Protein AF-A0A8B7QMP5-F1 (afdb_monomer_lite)

InterPro domains:
  IPR004865 HSR domain [PF03172] (26-121)
  IPR004865 HSR domain [PS51414] (8-125)
  IPR043563 Nuclear body protein Sp110/Sp140/Sp140L-like [PTHR46386] (16-196)

Foldseek 3Di:
DDDDDPPPPPPPDPVPVVVVQVVLQVLLLVLLVVCLLVLLVLCQDCPPVLVLCVVVVVDDPVLSVVLVVCVVVVVDHSSVSSSVSSVSCSVVPDLVVVCSCPPPVNCVNRVSCVVSLVVSCVSPVPCVSRPDDPPPDPPPDPPPDPPPDDDDDDDDDDDDDDDDDDDDDDDDDDDDDDDDDDDDDDDDDDDDDDDDDDDDDDDD

pLDDT: mean 74.55, std 21.93, range [34.88, 98.12]

Sequence (204 aa):
MACGSNHLSTRMSSGDQNRDHKQICEVARKHFRKCKVEISDAIQHTFPFLELLRDHEFITNETYEESQASISRKRFSVQEVVYNVLSKLEATFHLSILEVLFCKVMMKNYPNLKCIYKSFRYVIPDKKIFPEIAGEEREERPAIQPNFEQGTTPPESEHSEHLSETEQINTRRKDTTSDNNEALESQQASEQCAQEPEPAGKPE

Radius of gyration: 34.27 Å; chains: 1; bounding box: 86×74×114 Å

Organism: Hipposideros armiger (NCBI:txid186990)

Secondary structure (DSSP, 8-state):
-------------HHHHHHHHHHHHHHHHHHHHHHHHHHHHH--SSTTHHHHHHHTTSS-HHHHHHHHHHHHTTSS-HHHHHHHHHHHHHHT--HHHHHHHTSHHHHHH-TTHHHHHHHHHHH---TTTSPPPTT---------------------------------------------------------------------

Structure (mmCIF, N/CA/C/O backbone):
data_AF-A0A8B7QMP5-F1
#
_entry.id   AF-A0A8B7QMP5-F1
#
loop_
_atom_site.group_PDB
_atom_site.id
_atom_site.type_symbol
_atom_site.label_atom_id
_atom_site.label_alt_id
_atom_site.label_comp_id
_atom_site.label_asym_id
_atom_site.label_entity_id
_atom_site.label_seq_id
_atom_site.pdbx_PDB_ins_code
_atom_site.Cartn_x
_atom_site.Cartn_y
_atom_site.Cartn_z
_atom_site.occupancy
_atom_site.B_iso_or_equiv
_atom_site.auth_seq_id
_atom_site.auth_comp_id
_atom_site.auth_asym_id
_atom_site.auth_atom_id
_atom_site.pdbx_PDB_model_num
ATOM 1 N N . MET A 1 1 ? 32.927 -46.932 -33.373 1.00 49.59 1 MET A N 1
ATOM 2 C CA . MET A 1 1 ? 32.415 -46.434 -32.081 1.00 49.59 1 MET A CA 1
ATOM 3 C C . MET A 1 1 ? 33.211 -45.204 -31.686 1.00 49.59 1 MET A C 1
ATOM 5 O O . MET A 1 1 ? 34.425 -45.313 -31.641 1.00 49.59 1 MET A O 1
ATOM 9 N N . ALA A 1 2 ? 32.540 -44.077 -31.452 1.00 42.00 2 ALA A N 1
ATOM 10 C CA . ALA A 1 2 ? 32.809 -43.094 -30.395 1.00 42.00 2 ALA A CA 1
ATOM 11 C C . ALA A 1 2 ? 31.913 -41.877 -30.666 1.00 42.00 2 ALA A C 1
ATOM 13 O O . ALA A 1 2 ? 32.070 -41.169 -31.655 1.00 42.00 2 ALA A O 1
ATOM 14 N N . CYS A 1 3 ? 30.916 -41.727 -29.801 1.00 53.38 3 CYS A N 1
ATOM 15 C CA . CYS A 1 3 ? 29.996 -40.605 -29.712 1.00 53.38 3 CYS A CA 1
ATOM 16 C C . CYS A 1 3 ? 30.746 -39.378 -29.169 1.00 53.38 3 CYS A C 1
ATOM 18 O O . CYS A 1 3 ? 31.435 -39.491 -28.158 1.00 53.38 3 CYS A O 1
ATOM 20 N N . GLY A 1 4 ? 30.601 -38.220 -29.814 1.00 50.00 4 GLY A N 1
ATOM 21 C CA . GLY A 1 4 ? 31.065 -36.932 -29.299 1.00 50.00 4 GLY A CA 1
ATOM 22 C C . GLY A 1 4 ? 29.868 -36.014 -29.103 1.00 50.00 4 GLY A C 1
ATOM 23 O O . GLY A 1 4 ? 29.483 -35.307 -30.023 1.00 50.00 4 GLY A O 1
ATOM 24 N N . SER A 1 5 ? 29.243 -36.094 -27.931 1.00 55.62 5 SER A N 1
ATOM 25 C CA . SER A 1 5 ? 28.079 -35.294 -27.550 1.00 55.62 5 SER A CA 1
ATOM 26 C C . SER A 1 5 ? 28.516 -33.878 -27.163 1.00 55.62 5 SER A C 1
ATOM 28 O O . SER A 1 5 ? 29.175 -33.679 -26.142 1.00 55.62 5 SER A O 1
ATOM 30 N N . ASN A 1 6 ? 28.168 -32.881 -27.972 1.00 49.62 6 ASN A N 1
ATOM 31 C CA . ASN A 1 6 ? 28.360 -31.468 -27.647 1.00 49.62 6 ASN A CA 1
ATOM 32 C C . ASN A 1 6 ? 27.222 -30.999 -26.731 1.00 49.62 6 ASN A C 1
ATOM 34 O O . ASN A 1 6 ? 26.161 -30.566 -27.177 1.00 49.62 6 ASN A O 1
ATOM 38 N N . HIS A 1 7 ? 27.476 -31.075 -25.426 1.00 48.91 7 HIS A N 1
ATOM 39 C CA . HIS A 1 7 ? 26.643 -30.476 -24.392 1.00 48.91 7 HIS A CA 1
ATOM 40 C C . HIS A 1 7 ? 26.884 -28.957 -24.387 1.00 48.91 7 HIS A C 1
ATOM 42 O O . HIS A 1 7 ? 27.767 -28.450 -23.695 1.00 48.91 7 HIS A O 1
ATOM 48 N N . LEU A 1 8 ? 26.106 -28.210 -25.174 1.00 53.78 8 LEU A N 1
ATOM 49 C CA . LEU A 1 8 ? 26.015 -26.754 -25.044 1.00 53.78 8 LEU A CA 1
ATOM 50 C C . LEU A 1 8 ? 25.235 -26.437 -23.764 1.00 53.78 8 LEU A C 1
ATOM 52 O O . LEU A 1 8 ? 24.040 -26.161 -23.777 1.00 53.78 8 LEU A O 1
ATOM 56 N N . SER A 1 9 ? 25.920 -26.537 -22.627 1.00 47.84 9 SER A N 1
ATOM 57 C CA . SER A 1 9 ? 25.429 -25.995 -21.368 1.00 47.84 9 SER A CA 1
ATOM 58 C C . SER A 1 9 ? 25.626 -24.483 -21.418 1.00 47.84 9 SER A C 1
ATOM 60 O O . SER A 1 9 ? 26.697 -23.967 -21.090 1.00 47.84 9 SER A O 1
ATOM 62 N N . THR A 1 10 ? 24.605 -23.772 -21.901 1.00 51.00 10 THR A N 1
ATOM 63 C CA . THR A 1 10 ? 24.500 -22.318 -21.774 1.00 51.00 10 THR A CA 1
ATOM 64 C C . THR A 1 10 ? 24.500 -21.989 -20.287 1.00 51.00 10 THR A C 1
ATOM 66 O O . THR A 1 10 ? 23.467 -22.027 -19.621 1.00 51.00 10 THR A O 1
ATOM 69 N N . ARG A 1 11 ? 25.681 -21.684 -19.743 1.00 50.00 11 ARG A N 1
ATOM 70 C CA . ARG A 1 11 ? 25.806 -20.979 -18.470 1.00 50.00 11 ARG A CA 1
ATOM 71 C C . ARG A 1 11 ? 25.091 -19.641 -18.636 1.00 50.00 11 ARG A C 1
ATOM 73 O O . ARG A 1 11 ? 25.662 -18.707 -19.192 1.00 50.00 11 ARG A O 1
ATOM 80 N N . MET A 1 12 ? 23.851 -19.544 -18.165 1.00 46.44 12 MET A N 1
ATOM 81 C CA . MET A 1 12 ? 23.256 -18.240 -17.908 1.00 46.44 12 MET A CA 1
ATOM 82 C C . MET A 1 12 ? 24.113 -17.567 -16.837 1.00 46.44 12 MET A C 1
ATOM 84 O O . MET A 1 12 ? 24.265 -18.078 -15.727 1.00 46.44 12 MET A O 1
ATOM 88 N N . SER A 1 13 ? 24.757 -16.470 -17.221 1.00 50.28 13 SER A N 1
ATOM 89 C CA . SER A 1 13 ? 25.578 -15.671 -16.324 1.00 50.28 13 SER A CA 1
ATOM 90 C C . SER A 1 13 ? 24.680 -15.049 -15.257 1.00 50.28 13 SER A C 1
ATOM 92 O O . SER A 1 13 ? 23.729 -14.334 -15.565 1.00 50.28 13 SER A O 1
ATOM 94 N N . SER A 1 14 ? 24.998 -15.297 -13.991 1.00 53.66 14 SER A N 1
ATOM 95 C CA . SER A 1 14 ? 24.322 -14.738 -12.814 1.00 53.66 14 SER A CA 1
ATOM 96 C C . SER A 1 14 ? 24.389 -13.202 -12.723 1.00 53.66 14 SER A C 1
ATOM 98 O O . SER A 1 14 ? 23.715 -12.612 -11.881 1.00 53.66 14 SER A O 1
ATOM 100 N N . GLY A 1 15 ? 25.163 -12.539 -13.590 1.00 47.72 15 GLY A N 1
ATOM 101 C CA . GLY A 1 15 ? 25.235 -11.078 -13.675 1.00 47.72 15 GLY A CA 1
ATOM 102 C C . GLY A 1 15 ? 24.041 -10.402 -14.363 1.00 47.72 15 GLY A C 1
ATOM 103 O O . GLY A 1 15 ? 23.811 -9.221 -14.114 1.00 47.72 15 GLY A O 1
ATOM 104 N N . ASP A 1 16 ? 23.281 -11.130 -15.187 1.00 51.91 16 ASP A N 1
ATOM 105 C CA . ASP A 1 16 ? 22.183 -10.571 -15.997 1.00 51.91 16 ASP A CA 1
ATOM 106 C C . ASP A 1 16 ? 20.893 -10.420 -15.165 1.00 51.91 16 ASP A C 1
ATOM 108 O O . ASP A 1 16 ? 20.357 -9.327 -15.001 1.00 51.91 16 ASP A O 1
ATOM 112 N N . GLN A 1 17 ? 20.522 -11.486 -14.446 1.00 57.88 17 GLN A N 1
ATOM 113 C CA . GLN A 1 17 ? 19.327 -11.551 -13.587 1.00 57.88 17 GLN A CA 1
ATOM 114 C C . GLN A 1 17 ? 19.303 -10.486 -12.471 1.00 57.88 17 GLN A C 1
ATOM 116 O O . GLN A 1 17 ? 18.243 -10.025 -12.050 1.00 57.88 17 GLN A O 1
ATOM 121 N N . ASN A 1 18 ? 20.477 -10.081 -11.970 1.00 58.94 18 ASN A N 1
ATOM 122 C CA . ASN A 1 18 ? 20.589 -9.085 -10.898 1.00 58.94 18 ASN A CA 1
ATOM 123 C C . ASN A 1 18 ? 20.401 -7.644 -11.414 1.00 58.94 18 ASN A C 1
ATOM 125 O O . ASN A 1 18 ? 19.831 -6.799 -10.718 1.00 58.94 18 ASN A O 1
ATOM 129 N N . ARG A 1 19 ? 20.834 -7.353 -12.652 1.00 62.41 19 ARG A N 1
ATOM 130 C CA . ARG A 1 19 ? 20.538 -6.066 -13.304 1.00 62.41 19 ARG A CA 1
ATOM 131 C C . ARG A 1 19 ? 19.044 -5.936 -13.576 1.00 62.41 19 ARG A C 1
ATOM 133 O O . ARG A 1 19 ? 18.476 -4.884 -13.283 1.00 62.41 19 ARG A O 1
ATOM 140 N N . ASP A 1 20 ? 18.424 -7.019 -14.029 1.00 78.38 20 ASP A N 1
ATOM 141 C CA . ASP A 1 20 ? 16.993 -7.069 -14.314 1.00 78.38 20 ASP A CA 1
ATOM 142 C C . ASP A 1 20 ? 16.156 -6.866 -13.045 1.00 78.38 20 ASP A C 1
ATOM 144 O O . ASP A 1 20 ? 15.272 -6.011 -13.018 1.00 78.38 20 ASP A O 1
ATOM 148 N N . HIS A 1 21 ? 16.487 -7.552 -11.945 1.00 83.00 21 HIS A N 1
ATOM 149 C CA . HIS A 1 21 ? 15.759 -7.411 -10.681 1.00 83.00 21 HIS A CA 1
ATOM 150 C C . HIS A 1 21 ? 15.836 -5.987 -10.108 1.00 83.00 21 HIS A C 1
ATOM 152 O O . HIS A 1 21 ? 14.826 -5.422 -9.684 1.00 83.00 21 HIS A O 1
ATOM 158 N N . LYS A 1 22 ? 17.022 -5.364 -10.121 1.00 87.25 22 LYS A N 1
ATOM 159 C CA . LYS A 1 22 ? 17.179 -3.975 -9.666 1.00 87.25 22 LYS A CA 1
ATOM 160 C C . LYS A 1 22 ? 16.359 -3.010 -10.526 1.00 87.25 22 LYS A C 1
ATOM 162 O O . LYS A 1 22 ? 15.689 -2.133 -9.980 1.00 87.25 22 LYS A O 1
ATOM 167 N N . GLN A 1 23 ? 16.379 -3.189 -11.846 1.00 87.88 23 GLN A N 1
ATOM 168 C CA . GLN A 1 23 ? 15.597 -2.367 -12.766 1.00 87.88 23 GLN A CA 1
ATOM 169 C C . GLN A 1 23 ? 14.092 -2.519 -12.510 1.00 87.88 23 GLN A C 1
ATOM 171 O O . GLN A 1 23 ? 13.373 -1.520 -12.475 1.00 87.88 23 GLN A O 1
ATOM 176 N N . ILE A 1 24 ? 13.621 -3.743 -12.261 1.00 90.81 24 ILE A N 1
ATOM 177 C CA . ILE A 1 24 ? 12.226 -4.019 -11.905 1.00 90.81 24 ILE A CA 1
ATOM 178 C C . ILE A 1 24 ? 11.849 -3.322 -10.595 1.00 90.81 24 ILE A C 1
ATOM 180 O O . ILE A 1 24 ? 10.833 -2.630 -10.556 1.00 90.81 24 ILE A O 1
ATOM 184 N N . CYS A 1 25 ? 12.676 -3.422 -9.548 1.00 91.62 25 CYS A N 1
ATOM 185 C CA . CYS A 1 25 ? 12.456 -2.702 -8.290 1.00 91.62 25 CYS A CA 1
ATOM 186 C C . CYS A 1 25 ? 12.351 -1.186 -8.504 1.00 91.62 25 CYS A C 1
ATOM 188 O O . CYS A 1 25 ? 11.484 -0.533 -7.923 1.00 91.62 25 CYS A O 1
ATOM 190 N N . GLU A 1 26 ? 13.212 -0.605 -9.341 1.00 94.06 26 GLU A N 1
ATOM 191 C CA . GLU A 1 26 ? 13.178 0.829 -9.634 1.00 94.06 26 GLU A CA 1
ATOM 192 C C . GLU A 1 26 ? 11.916 1.243 -10.397 1.00 94.06 26 GLU A C 1
ATOM 194 O O . GLU A 1 26 ? 11.317 2.273 -10.074 1.00 94.06 26 GLU A O 1
ATOM 199 N N . VAL A 1 27 ? 11.492 0.451 -11.386 1.00 94.69 27 VAL A N 1
ATOM 200 C CA . VAL A 1 27 ? 10.237 0.670 -12.122 1.00 94.69 27 VAL A CA 1
ATOM 201 C C . VAL A 1 27 ? 9.042 0.554 -11.174 1.00 94.69 27 VAL A C 1
ATOM 203 O O . VAL A 1 27 ? 8.203 1.456 -11.148 1.00 94.69 27 VAL A O 1
ATOM 206 N N . ALA A 1 28 ? 9.014 -0.482 -10.332 1.00 95.38 28 ALA A N 1
ATOM 207 C CA . ALA A 1 28 ? 7.983 -0.705 -9.323 1.00 95.38 28 ALA A CA 1
ATOM 208 C C . ALA A 1 28 ? 7.879 0.472 -8.354 1.00 95.38 28 ALA A C 1
ATOM 210 O O . ALA A 1 28 ? 6.792 1.006 -8.152 1.00 95.38 28 ALA A O 1
ATOM 211 N N . ARG A 1 29 ? 9.008 0.938 -7.809 1.00 96.44 29 ARG A N 1
ATOM 212 C CA . ARG A 1 29 ? 9.046 2.070 -6.876 1.00 96.44 29 ARG A CA 1
ATOM 213 C C . ARG A 1 29 ? 8.564 3.364 -7.525 1.00 96.44 29 ARG A C 1
ATOM 215 O O . ARG A 1 29 ? 7.813 4.123 -6.916 1.00 96.44 29 ARG A O 1
ATOM 222 N N . LYS A 1 30 ? 8.987 3.631 -8.767 1.00 97.12 30 LYS A N 1
ATOM 223 C CA . LYS A 1 30 ? 8.538 4.808 -9.531 1.00 97.12 30 LYS A CA 1
ATOM 224 C C . LYS A 1 30 ? 7.034 4.770 -9.773 1.00 97.12 30 LYS A C 1
ATOM 226 O O . LYS A 1 30 ? 6.390 5.811 -9.676 1.00 97.12 30 LYS A O 1
ATOM 231 N N . HIS A 1 31 ? 6.489 3.598 -10.082 1.00 97.44 31 HIS A N 1
ATOM 232 C CA . HIS A 1 31 ? 5.054 3.420 -10.279 1.00 97.44 31 HIS A CA 1
ATOM 233 C C . HIS A 1 31 ? 4.280 3.544 -8.964 1.00 97.44 31 HIS A C 1
ATOM 235 O O . HIS A 1 31 ? 3.330 4.312 -8.881 1.00 97.44 31 HIS A O 1
ATOM 241 N N . PHE A 1 32 ? 4.773 2.917 -7.896 1.00 97.88 32 PHE A N 1
ATOM 242 C CA . PHE A 1 32 ? 4.232 3.044 -6.544 1.00 97.88 32 PHE A CA 1
ATOM 243 C C . PHE A 1 32 ? 4.124 4.501 -6.095 1.00 97.88 32 PHE A C 1
ATOM 245 O O . PHE A 1 32 ? 3.067 4.912 -5.624 1.00 97.88 32 PHE A O 1
ATOM 252 N N . ARG A 1 33 ? 5.164 5.314 -6.330 1.00 97.62 33 ARG A N 1
ATOM 253 C CA . ARG A 1 33 ? 5.134 6.760 -6.055 1.00 97.62 33 ARG A CA 1
ATOM 254 C C . ARG A 1 33 ? 3.967 7.462 -6.757 1.00 97.62 33 ARG A C 1
ATOM 256 O O . ARG A 1 33 ? 3.349 8.328 -6.145 1.00 97.62 33 ARG A O 1
ATOM 263 N N . LYS A 1 34 ? 3.689 7.119 -8.019 1.00 97.56 34 LYS A N 1
ATOM 264 C CA . LYS A 1 34 ? 2.600 7.727 -8.804 1.00 97.56 34 LYS A CA 1
ATOM 265 C C . LYS A 1 34 ? 1.229 7.334 -8.261 1.00 97.56 34 LYS A C 1
ATOM 267 O O . LYS A 1 34 ? 0.359 8.188 -8.178 1.00 97.56 34 LYS A O 1
ATOM 272 N N . CYS A 1 35 ? 1.082 6.088 -7.822 1.00 96.94 35 CYS A N 1
ATOM 273 C CA . CYS A 1 35 ? -0.199 5.549 -7.380 1.00 96.94 35 CYS A CA 1
ATOM 274 C C . CYS A 1 35 ? -0.499 5.741 -5.886 1.00 96.94 35 CYS A C 1
ATOM 276 O O . CYS A 1 35 ? -1.550 5.304 -5.432 1.00 96.94 35 CYS A O 1
ATOM 278 N N . LYS A 1 36 ? 0.371 6.376 -5.083 1.00 97.38 36 LYS A N 1
ATOM 279 C CA . LYS A 1 36 ? 0.143 6.497 -3.624 1.00 97.38 36 LYS A CA 1
ATOM 280 C C . LYS A 1 36 ? -1.209 7.113 -3.270 1.00 97.38 36 LYS A C 1
ATOM 282 O O . LYS A 1 36 ? -1.843 6.657 -2.323 1.00 97.38 36 LYS A O 1
ATOM 287 N N . VAL A 1 37 ? -1.640 8.135 -4.009 1.00 97.75 37 VAL A N 1
ATOM 288 C CA . VAL A 1 37 ? -2.939 8.789 -3.782 1.00 97.75 37 VAL A CA 1
ATOM 289 C C . VAL A 1 37 ? -4.081 7.818 -4.071 1.00 97.75 37 VAL A C 1
ATOM 291 O O . VAL A 1 37 ? -4.957 7.652 -3.234 1.00 97.75 37 VAL A O 1
ATOM 294 N N . GLU A 1 38 ? -4.020 7.109 -5.197 1.00 98.12 38 GLU A N 1
ATOM 295 C CA . GLU A 1 38 ? -5.021 6.107 -5.587 1.00 98.12 38 GLU A CA 1
ATOM 296 C C . GLU A 1 38 ? -5.080 4.943 -4.586 1.00 98.12 38 GLU A C 1
ATOM 298 O O . GLU A 1 38 ? -6.161 4.488 -4.222 1.00 98.12 38 GLU A O 1
ATOM 303 N N . ILE A 1 39 ? -3.925 4.484 -4.087 1.00 97.81 39 ILE A N 1
ATOM 304 C CA . ILE A 1 39 ? -3.853 3.458 -3.037 1.00 97.81 39 ILE A CA 1
ATOM 305 C C . ILE A 1 39 ? -4.486 3.982 -1.744 1.00 97.81 39 ILE A C 1
ATOM 307 O O . ILE A 1 39 ? -5.234 3.258 -1.094 1.00 97.81 39 ILE A O 1
ATOM 311 N N . SER A 1 40 ? -4.211 5.235 -1.378 1.00 98.00 40 SER A N 1
ATOM 312 C CA . SER A 1 40 ? -4.763 5.847 -0.163 1.00 98.00 40 SER A CA 1
ATOM 313 C C . SER A 1 40 ? -6.277 6.001 -0.235 1.00 98.00 40 SER A C 1
ATOM 315 O O . SER A 1 40 ? -6.961 5.741 0.748 1.00 98.00 40 SER A O 1
ATOM 317 N N . ASP A 1 41 ? -6.800 6.374 -1.402 1.00 97.25 41 ASP A N 1
ATOM 318 C CA . ASP A 1 41 ? -8.236 6.473 -1.658 1.00 97.25 41 ASP A CA 1
ATOM 319 C C . ASP A 1 41 ? -8.929 5.099 -1.637 1.00 97.25 41 ASP A C 1
ATOM 321 O O . ASP A 1 41 ? -10.008 4.935 -1.066 1.00 97.25 41 ASP A O 1
ATOM 325 N N . ALA A 1 42 ? -8.274 4.069 -2.182 1.00 97.50 42 ALA A N 1
ATOM 326 C CA . ALA A 1 42 ? -8.792 2.704 -2.177 1.00 97.50 42 ALA A CA 1
ATOM 327 C C . ALA A 1 42 ? -8.909 2.096 -0.763 1.00 97.50 42 ALA A C 1
ATOM 329 O O . ALA A 1 42 ? -9.745 1.213 -0.544 1.00 97.50 42 ALA A O 1
ATOM 330 N N . ILE A 1 43 ? -8.092 2.549 0.192 1.00 96.75 43 ILE A N 1
ATOM 331 C CA . ILE A 1 43 ? -8.049 2.041 1.570 1.00 96.75 43 ILE A CA 1
ATOM 332 C C . ILE A 1 43 ? -8.924 2.926 2.465 1.00 96.75 43 ILE A C 1
ATOM 334 O O . ILE A 1 43 ? -8.481 3.897 3.071 1.00 96.75 43 ILE A O 1
ATOM 338 N N . GLN A 1 44 ? -10.203 2.564 2.562 1.00 93.06 44 GLN A N 1
ATOM 339 C CA . GLN A 1 44 ? -11.217 3.365 3.267 1.00 93.06 44 GLN A CA 1
ATOM 340 C C . GLN A 1 44 ? -11.197 3.209 4.797 1.00 93.06 44 GLN A C 1
ATOM 342 O O . GLN A 1 44 ? -11.790 4.005 5.520 1.00 93.06 44 GLN A O 1
ATOM 347 N N . HIS A 1 45 ? -10.550 2.162 5.302 1.00 94.62 45 HIS A N 1
ATOM 348 C CA . HIS A 1 45 ? -10.438 1.834 6.723 1.00 94.62 45 HIS A CA 1
ATOM 349 C C . HIS A 1 45 ? -9.048 1.244 6.978 1.00 94.62 45 HIS A C 1
ATOM 351 O O . HIS A 1 45 ? -8.484 0.624 6.082 1.00 94.62 45 HIS A O 1
ATOM 357 N N . THR A 1 46 ? -8.469 1.443 8.164 1.00 94.38 46 THR A N 1
ATOM 358 C CA . THR A 1 46 ? -7.068 1.061 8.428 1.00 94.38 46 THR A CA 1
ATOM 359 C C . THR A 1 46 ? -6.843 -0.414 8.686 1.00 94.38 46 THR A C 1
ATOM 361 O O . THR A 1 46 ? -5.744 -0.887 8.425 1.00 94.38 46 THR A O 1
ATOM 364 N N . PHE A 1 47 ? -7.856 -1.139 9.156 1.00 96.25 47 PHE A N 1
ATOM 365 C CA . PHE A 1 47 ? -7.782 -2.589 9.288 1.00 96.25 47 PHE A CA 1
ATOM 366 C C . PHE A 1 47 ? -8.207 -3.253 7.978 1.00 96.25 47 PHE A C 1
ATOM 368 O O . PHE A 1 47 ? -9.305 -2.948 7.523 1.00 96.25 47 PHE A O 1
ATOM 375 N N . PRO A 1 48 ? -7.438 -4.173 7.366 1.00 96.75 48 PRO A N 1
ATOM 376 C CA . PRO A 1 48 ? -6.227 -4.834 7.869 1.00 96.75 48 PRO A CA 1
ATOM 377 C C . PRO A 1 48 ? -4.895 -4.196 7.421 1.00 96.75 48 PRO A C 1
ATOM 379 O O . PRO A 1 48 ? -3.843 -4.814 7.575 1.00 96.75 48 PRO A O 1
ATOM 382 N N . PHE A 1 49 ? -4.915 -3.028 6.774 1.00 97.94 49 PHE A N 1
ATOM 383 C CA . PHE A 1 49 ? -3.725 -2.395 6.192 1.00 97.94 49 PHE A CA 1
ATOM 384 C C . PHE A 1 49 ? -2.592 -2.175 7.207 1.00 97.94 49 PHE A C 1
ATOM 386 O O . PHE A 1 49 ? -1.467 -2.608 6.963 1.00 97.94 49 PHE A O 1
ATOM 393 N N . LEU A 1 50 ? -2.862 -1.526 8.342 1.00 97.62 50 LEU A N 1
ATOM 394 C CA . LEU A 1 50 ? -1.815 -1.218 9.323 1.00 97.62 50 LEU A CA 1
ATOM 395 C C . LEU A 1 50 ? -1.290 -2.478 10.018 1.00 97.62 50 LEU A C 1
ATOM 397 O O . LEU A 1 50 ? -0.091 -2.592 10.265 1.00 97.62 50 LEU A O 1
ATOM 401 N N . GLU A 1 51 ? -2.173 -3.428 10.305 1.00 97.94 51 GLU A N 1
ATOM 402 C CA . GLU A 1 51 ? -1.844 -4.678 10.983 1.00 97.94 51 GLU A CA 1
ATOM 403 C C . GLU A 1 51 ? -0.943 -5.537 10.110 1.00 97.94 51 GLU A C 1
ATOM 405 O O . GLU A 1 51 ? 0.111 -5.960 10.569 1.00 97.94 51 GLU A O 1
ATOM 410 N N . LEU A 1 52 ? -1.286 -5.716 8.831 1.00 97.44 52 LEU A N 1
ATOM 411 C CA . LEU A 1 52 ? -0.444 -6.487 7.921 1.00 97.44 52 LEU A CA 1
ATOM 412 C C . LEU A 1 52 ? 0.933 -5.849 7.754 1.00 97.44 52 LEU A C 1
ATOM 414 O O . LEU A 1 52 ? 1.939 -6.548 7.794 1.00 97.44 52 LEU A O 1
ATOM 418 N N . LEU A 1 53 ? 1.014 -4.527 7.603 1.00 97.62 53 LEU A N 1
ATOM 419 C CA . LEU A 1 53 ? 2.311 -3.866 7.467 1.00 97.62 53 LEU A CA 1
ATOM 420 C C . LEU A 1 53 ? 3.178 -4.007 8.723 1.00 97.62 53 LEU A C 1
ATOM 422 O O . LEU A 1 53 ? 4.394 -4.147 8.603 1.00 97.62 53 LEU A O 1
ATOM 426 N N . ARG A 1 54 ? 2.572 -3.964 9.912 1.00 97.75 54 ARG A N 1
ATOM 427 C CA . ARG A 1 54 ? 3.277 -4.143 11.185 1.00 97.75 54 ARG A CA 1
ATOM 428 C C . ARG A 1 54 ? 3.723 -5.590 11.372 1.00 97.75 54 ARG A C 1
ATOM 430 O O . ARG A 1 54 ? 4.871 -5.827 11.723 1.00 97.75 54 ARG A O 1
ATOM 437 N N . ASP A 1 55 ? 2.834 -6.543 11.117 1.00 97.62 55 ASP A N 1
ATOM 438 C CA . ASP A 1 55 ? 3.093 -7.971 11.311 1.00 97.62 55 ASP A CA 1
ATOM 439 C C . ASP A 1 55 ? 4.144 -8.499 10.313 1.00 97.62 55 ASP A C 1
ATOM 441 O O . ASP A 1 55 ? 4.864 -9.448 10.610 1.00 97.62 55 ASP A O 1
ATOM 445 N N . HIS A 1 56 ? 4.276 -7.846 9.153 1.00 95.81 56 HIS A N 1
ATOM 446 C CA . HIS A 1 56 ? 5.354 -8.065 8.183 1.00 95.81 56 HIS A CA 1
ATOM 447 C C . HIS A 1 56 ? 6.595 -7.179 8.411 1.00 95.81 56 HIS A C 1
ATOM 449 O O . HIS A 1 56 ? 7.475 -7.137 7.554 1.00 95.81 56 HIS A O 1
ATOM 455 N N . GLU A 1 57 ? 6.673 -6.465 9.539 1.00 95.94 57 GLU A N 1
ATOM 456 C CA . GLU A 1 57 ? 7.808 -5.619 9.946 1.00 95.94 57 GLU A CA 1
ATOM 457 C C . GLU A 1 57 ? 8.149 -4.474 8.970 1.00 95.94 57 GLU A C 1
ATOM 459 O O . GLU A 1 57 ? 9.230 -3.886 9.027 1.00 95.94 57 GLU A O 1
ATOM 464 N N . PHE A 1 58 ? 7.222 -4.093 8.085 1.00 96.69 58 PHE A N 1
ATOM 465 C CA . PHE A 1 58 ? 7.404 -2.949 7.188 1.00 96.69 58 PHE A CA 1
ATOM 466 C C . PHE A 1 58 ? 7.188 -1.605 7.883 1.00 96.69 58 PHE A C 1
ATOM 468 O O . PHE A 1 58 ? 7.708 -0.583 7.429 1.00 96.69 58 PHE A O 1
ATOM 475 N N . ILE A 1 59 ? 6.428 -1.597 8.979 1.00 96.56 59 ILE A N 1
ATOM 476 C CA . ILE A 1 59 ? 6.304 -0.451 9.878 1.00 96.56 59 ILE A CA 1
ATOM 477 C C . ILE A 1 59 ? 6.637 -0.863 11.308 1.00 96.56 59 ILE A C 1
ATOM 479 O O . ILE A 1 59 ? 6.350 -1.977 11.738 1.00 96.56 59 ILE A O 1
ATOM 483 N N . THR A 1 60 ? 7.220 0.064 12.061 1.00 96.62 60 THR A N 1
ATOM 484 C CA . THR A 1 60 ? 7.483 -0.131 13.488 1.00 96.62 60 THR A CA 1
ATOM 485 C C . THR A 1 60 ? 6.194 -0.017 14.302 1.00 96.62 60 THR A C 1
ATOM 487 O O . THR A 1 60 ? 5.248 0.661 13.891 1.00 96.62 60 THR A O 1
ATOM 490 N N . ASN A 1 61 ? 6.183 -0.602 15.506 1.00 97.06 61 ASN A N 1
ATOM 491 C CA . ASN A 1 61 ? 5.093 -0.398 16.469 1.00 97.06 61 ASN A CA 1
ATOM 492 C C . ASN A 1 61 ? 4.860 1.089 16.765 1.00 97.06 61 ASN A C 1
ATOM 494 O O . ASN A 1 61 ? 3.720 1.523 16.851 1.00 97.06 61 ASN A O 1
ATOM 498 N N . GLU A 1 62 ? 5.928 1.883 16.839 1.00 96.56 62 GLU A N 1
ATOM 499 C CA . GLU A 1 62 ? 5.828 3.337 16.991 1.00 96.56 62 GLU A CA 1
ATOM 500 C C . GLU A 1 62 ? 5.025 3.972 15.846 1.00 96.56 62 GLU A C 1
ATOM 502 O O . GLU A 1 62 ? 4.046 4.669 16.092 1.00 96.56 62 GLU A O 1
ATOM 507 N N . THR A 1 63 ? 5.354 3.653 14.587 1.00 95.31 63 THR A N 1
ATOM 508 C CA . THR A 1 63 ? 4.608 4.172 13.427 1.00 95.31 63 THR A CA 1
ATOM 509 C C . THR A 1 63 ? 3.150 3.708 13.422 1.00 95.31 63 THR A C 1
ATOM 511 O O . THR A 1 63 ? 2.268 4.473 13.023 1.00 95.31 63 THR A O 1
ATOM 514 N N . TYR A 1 64 ? 2.880 2.476 13.853 1.00 97.25 64 TYR A N 1
ATOM 515 C CA . TYR A 1 64 ? 1.523 1.948 13.985 1.00 97.25 64 TYR A CA 1
ATOM 516 C C . TYR A 1 64 ? 0.707 2.743 15.021 1.00 97.25 64 TYR A C 1
ATOM 518 O O . TYR A 1 64 ? -0.365 3.256 14.691 1.00 97.25 64 TYR A O 1
ATOM 526 N N . GLU A 1 65 ? 1.232 2.920 16.235 1.00 96.56 65 GLU A N 1
ATOM 527 C CA . GLU A 1 65 ? 0.555 3.650 17.316 1.00 96.56 65 GLU A CA 1
ATOM 528 C C . GLU A 1 65 ? 0.353 5.132 16.967 1.00 96.56 65 GLU A C 1
ATOM 530 O O . GLU A 1 65 ? -0.727 5.684 17.179 1.00 96.56 65 GLU A O 1
ATOM 535 N N . GLU A 1 66 ? 1.350 5.780 16.355 1.00 95.88 66 GLU A N 1
ATOM 536 C CA . GLU A 1 66 ? 1.231 7.152 15.843 1.00 95.88 66 GLU A CA 1
ATOM 537 C C . GLU A 1 66 ? 0.093 7.290 14.828 1.00 95.88 66 GLU A C 1
ATOM 539 O O . GLU A 1 66 ? -0.669 8.265 14.862 1.00 95.88 66 GLU A O 1
ATOM 544 N N . SER A 1 67 ? -0.034 6.311 13.930 1.00 95.06 67 SER A N 1
ATOM 545 C CA . SER A 1 67 ? -1.066 6.280 12.894 1.00 95.06 67 SER A CA 1
ATOM 546 C C . SER A 1 67 ? -2.455 6.115 13.513 1.00 95.06 67 SER A C 1
ATOM 548 O O . SER A 1 67 ? -3.357 6.902 13.223 1.00 95.06 67 SER A O 1
ATOM 550 N N . GLN A 1 68 ? -2.619 5.168 14.439 1.00 93.94 68 GLN A N 1
ATOM 551 C CA . GLN A 1 68 ? -3.891 4.948 15.136 1.00 93.94 68 GLN A CA 1
ATOM 552 C C . GLN A 1 68 ? -4.278 6.145 16.014 1.00 93.94 68 GLN A C 1
ATOM 554 O O . GLN A 1 68 ? -5.431 6.588 15.999 1.00 93.94 68 GLN A O 1
ATOM 559 N N . ALA A 1 69 ? -3.323 6.735 16.736 1.00 94.44 69 ALA A N 1
ATOM 560 C CA . ALA A 1 69 ? -3.554 7.922 17.553 1.00 94.44 69 ALA A CA 1
ATOM 561 C C . ALA A 1 69 ? -3.956 9.135 16.700 1.00 94.44 69 ALA A C 1
ATOM 563 O O . ALA A 1 69 ? -4.811 9.923 17.109 1.00 94.44 69 ALA A O 1
ATOM 564 N N . SER A 1 70 ? -3.369 9.281 15.512 1.00 93.75 70 SER A N 1
ATOM 565 C CA . SER A 1 70 ? -3.690 10.348 14.558 1.00 93.75 70 SER A CA 1
ATOM 566 C C . SER A 1 70 ? -5.143 10.281 14.080 1.00 93.75 70 SER A C 1
ATOM 568 O O . SER A 1 70 ? -5.833 11.306 14.064 1.00 93.75 70 SER A O 1
ATOM 570 N N . ILE A 1 71 ? -5.626 9.073 13.784 1.00 91.06 71 ILE A N 1
ATOM 571 C CA . ILE A 1 71 ? -7.019 8.816 13.391 1.00 91.06 71 ILE A CA 1
ATOM 572 C C . ILE A 1 71 ? -7.959 9.024 14.580 1.00 91.06 71 ILE A C 1
ATOM 574 O O . ILE A 1 71 ? -8.957 9.734 14.470 1.00 91.06 71 ILE A O 1
ATOM 578 N N . SER A 1 72 ? -7.615 8.471 15.745 1.00 91.12 72 SER A N 1
ATOM 579 C CA . SER A 1 72 ? -8.432 8.549 16.967 1.00 91.12 72 SER A CA 1
ATOM 580 C C . SER A 1 72 ? -8.637 9.989 17.439 1.00 91.12 72 SER A C 1
ATOM 582 O O . SER A 1 72 ? -9.716 10.362 17.895 1.00 91.12 72 SER A O 1
ATOM 584 N N . ARG A 1 73 ? -7.610 10.831 17.282 1.00 91.62 73 ARG A N 1
ATOM 585 C CA . ARG A 1 73 ? -7.665 12.268 17.588 1.00 91.62 73 ARG A CA 1
ATOM 586 C C . ARG A 1 73 ? -8.343 13.095 16.489 1.00 91.62 73 ARG A C 1
ATOM 588 O O . ARG A 1 73 ? -8.349 14.318 16.603 1.00 91.62 73 ARG A O 1
ATOM 595 N N . LYS A 1 74 ? -8.876 12.461 15.434 1.00 87.88 74 LYS A N 1
ATOM 596 C CA . LYS A 1 74 ? -9.513 13.095 14.264 1.00 87.88 74 LYS A CA 1
ATOM 597 C C . LYS A 1 74 ? -8.658 14.202 13.637 1.00 87.88 74 LYS A C 1
ATOM 599 O O . LYS A 1 74 ? -9.188 15.192 13.142 1.00 87.88 74 LYS A O 1
ATOM 604 N N . ARG A 1 75 ? -7.328 14.059 13.695 1.00 82.75 75 ARG A N 1
ATOM 605 C CA . ARG A 1 75 ? -6.394 15.041 13.117 1.00 82.75 75 ARG A CA 1
ATOM 606 C C . ARG A 1 75 ? -6.221 14.867 11.621 1.00 82.75 75 ARG A C 1
ATOM 608 O O . ARG A 1 75 ? -5.985 15.844 10.926 1.00 82.75 75 ARG A O 1
ATOM 615 N N . PHE A 1 76 ? -6.325 13.624 11.177 1.00 88.19 76 PHE A N 1
ATOM 616 C CA . PHE A 1 76 ? -6.151 13.215 9.799 1.00 88.19 76 PHE A CA 1
ATOM 617 C C . PHE A 1 76 ? -7.261 12.229 9.447 1.00 88.19 76 PHE A C 1
ATOM 619 O O . PHE A 1 76 ? -7.695 11.435 10.289 1.00 88.19 76 PHE A O 1
ATOM 626 N N . SER A 1 77 ? -7.712 12.283 8.204 1.00 93.56 77 SER A N 1
ATOM 627 C CA . SER A 1 77 ? -8.536 11.250 7.589 1.00 93.56 77 SER A CA 1
ATOM 628 C C . SER A 1 77 ? -7.765 9.930 7.478 1.00 93.56 77 SER A C 1
ATOM 630 O O . SER A 1 77 ? -6.533 9.891 7.556 1.00 93.56 77 SER A O 1
ATOM 632 N N . VAL A 1 78 ? -8.490 8.828 7.271 1.00 95.00 78 VAL A N 1
ATOM 633 C CA . VAL A 1 78 ? -7.866 7.514 7.047 1.00 95.00 78 VAL A CA 1
ATOM 634 C C . VAL A 1 78 ? -6.920 7.577 5.848 1.00 95.00 78 VAL A C 1
ATOM 636 O O . VAL A 1 78 ? -5.793 7.099 5.931 1.00 95.00 78 VAL A O 1
ATOM 639 N N . GLN A 1 79 ? -7.341 8.237 4.772 1.00 96.00 79 GLN A N 1
ATOM 640 C CA . GLN A 1 79 ? -6.587 8.372 3.532 1.00 96.00 79 GLN A CA 1
ATOM 641 C C . GLN A 1 79 ? -5.277 9.136 3.745 1.00 96.00 79 GLN A C 1
ATOM 643 O O . GLN A 1 79 ? -4.235 8.716 3.250 1.00 96.00 79 GLN A O 1
ATOM 648 N N . GLU A 1 80 ? -5.291 10.225 4.518 1.00 96.19 80 GLU A N 1
ATOM 649 C CA . GLU A 1 80 ? -4.072 10.978 4.846 1.00 96.19 80 GLU A CA 1
ATOM 650 C C . GLU A 1 80 ? -3.084 10.135 5.659 1.00 96.19 80 GLU A C 1
ATOM 652 O O . GLU A 1 80 ? -1.880 10.154 5.394 1.00 96.19 80 GLU A O 1
ATOM 657 N N . VAL A 1 81 ? -3.577 9.352 6.622 1.00 97.12 81 VAL A N 1
ATOM 658 C CA . VAL A 1 81 ? -2.723 8.449 7.403 1.00 97.12 81 VAL A CA 1
ATOM 659 C C . VAL A 1 81 ? -2.150 7.340 6.529 1.00 97.12 81 VAL A C 1
ATOM 661 O O . VAL A 1 81 ? -0.943 7.096 6.578 1.00 97.12 81 VAL A O 1
ATOM 664 N N . VAL A 1 82 ? -2.966 6.725 5.674 1.00 97.88 82 VAL A N 1
ATOM 665 C CA . VAL A 1 82 ? -2.502 5.731 4.700 1.00 97.88 82 VAL A CA 1
ATOM 666 C C . VAL A 1 82 ? -1.432 6.336 3.792 1.00 97.88 82 VAL A C 1
ATOM 668 O O . VAL A 1 82 ? -0.360 5.753 3.653 1.00 97.88 82 VAL A O 1
ATOM 671 N N . TYR A 1 83 ? -1.646 7.537 3.254 1.00 97.94 83 TYR A N 1
ATOM 672 C CA . TYR A 1 83 ? -0.672 8.222 2.402 1.00 97.94 83 TYR A CA 1
ATOM 673 C C . TYR A 1 83 ? 0.670 8.461 3.109 1.00 97.94 83 TYR A C 1
ATOM 675 O O . TYR A 1 83 ? 1.743 8.276 2.518 1.00 97.94 83 TYR A O 1
ATOM 683 N N . ASN A 1 84 ? 0.630 8.843 4.386 1.00 96.50 84 ASN A N 1
ATOM 684 C CA . ASN A 1 84 ? 1.828 9.036 5.200 1.00 96.50 84 ASN A CA 1
ATOM 685 C C . ASN A 1 84 ? 2.582 7.718 5.413 1.00 96.50 84 ASN A C 1
ATOM 687 O O . ASN A 1 84 ? 3.803 7.679 5.239 1.00 96.50 84 ASN A O 1
ATOM 691 N N . VAL A 1 85 ? 1.872 6.625 5.709 1.00 97.62 85 VAL A N 1
ATOM 692 C CA . VAL A 1 85 ? 2.476 5.288 5.814 1.00 97.62 85 VAL A CA 1
ATOM 693 C C . VAL A 1 85 ? 3.074 4.849 4.478 1.00 97.62 85 VAL A C 1
ATOM 695 O O . VAL A 1 85 ? 4.237 4.457 4.436 1.00 97.62 85 VAL A O 1
ATOM 698 N N . LEU A 1 86 ? 2.349 4.996 3.366 1.00 98.12 86 LEU A N 1
ATOM 699 C CA . LEU A 1 86 ? 2.865 4.687 2.026 1.00 98.12 86 LEU A CA 1
ATOM 700 C C . LEU A 1 86 ? 4.114 5.512 1.692 1.00 98.12 86 LEU A C 1
ATOM 702 O O . LEU A 1 86 ? 5.019 5.023 1.023 1.00 98.12 86 LEU A O 1
ATOM 706 N N . SER A 1 87 ? 4.200 6.753 2.171 1.00 96.94 87 SER A N 1
ATOM 707 C CA . SER A 1 87 ? 5.388 7.593 1.992 1.00 96.94 87 SER A CA 1
ATOM 708 C C . SER A 1 87 ? 6.593 7.084 2.788 1.00 96.94 87 SER A C 1
ATOM 710 O O . SER A 1 87 ? 7.706 7.126 2.265 1.00 96.94 87 SER A O 1
ATOM 712 N N . LYS A 1 88 ? 6.386 6.540 3.997 1.00 96.44 88 LYS A N 1
ATOM 713 C CA . LYS A 1 88 ? 7.434 5.834 4.758 1.00 96.44 88 LYS A CA 1
ATOM 714 C C . LYS A 1 88 ? 7.890 4.569 4.010 1.00 96.44 88 LYS A C 1
ATOM 716 O O . LYS A 1 88 ? 9.087 4.386 3.808 1.00 96.44 88 LYS A O 1
ATOM 721 N N . LEU A 1 89 ? 6.949 3.767 3.504 1.00 97.19 89 LEU A N 1
ATOM 722 C CA . LEU A 1 89 ? 7.234 2.555 2.717 1.00 97.19 89 LEU A CA 1
ATOM 723 C C . LEU A 1 89 ? 7.988 2.840 1.411 1.00 97.19 89 LEU A C 1
ATOM 725 O O . LEU A 1 89 ? 8.808 2.042 0.970 1.00 97.19 89 LEU A O 1
ATOM 729 N N . GLU A 1 90 ? 7.731 3.981 0.773 1.00 96.69 90 GLU A N 1
ATOM 730 C CA . GLU A 1 90 ? 8.431 4.385 -0.449 1.00 96.69 90 GLU A CA 1
ATOM 731 C C . GLU A 1 90 ? 9.936 4.616 -0.221 1.00 96.69 90 GLU A C 1
ATOM 733 O O . GLU A 1 90 ? 10.749 4.386 -1.125 1.00 96.69 90 GLU A O 1
ATOM 738 N N . ALA A 1 91 ? 10.313 5.088 0.973 1.00 94.94 91 ALA A N 1
ATOM 739 C CA . ALA A 1 91 ? 11.705 5.328 1.339 1.00 94.94 91 ALA A CA 1
ATOM 740 C C . ALA A 1 91 ? 12.478 4.012 1.521 1.00 94.94 91 ALA A C 1
ATOM 742 O O . ALA A 1 91 ? 13.643 3.928 1.135 1.00 94.94 91 ALA A O 1
ATOM 743 N N . THR A 1 92 ? 11.812 2.981 2.041 1.00 94.69 92 THR A N 1
ATOM 744 C CA . THR A 1 92 ? 12.352 1.634 2.284 1.00 94.69 92 THR A CA 1
ATOM 745 C C . THR A 1 92 ? 11.807 0.614 1.282 1.00 94.69 92 THR A C 1
ATOM 747 O O . THR A 1 92 ? 11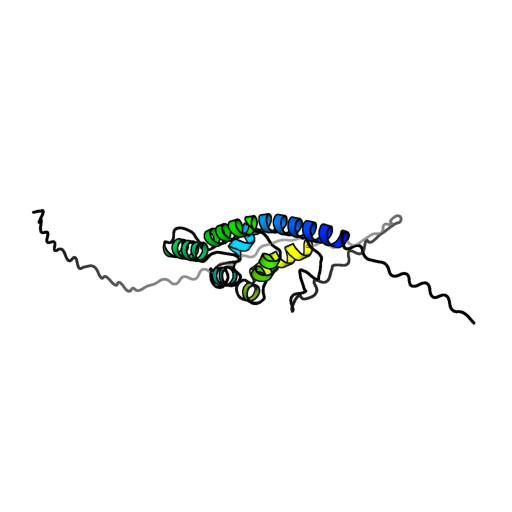.569 -0.544 1.613 1.00 94.69 92 THR A O 1
ATOM 750 N N . PHE A 1 93 ? 11.560 1.047 0.042 1.00 95.38 93 PHE A N 1
ATOM 751 C CA . PHE A 1 93 ? 10.773 0.258 -0.898 1.00 95.38 93 PHE A CA 1
ATOM 752 C C . PHE A 1 93 ? 11.436 -1.071 -1.291 1.00 95.38 93 PHE A C 1
ATOM 754 O O . PHE A 1 93 ? 12.541 -1.098 -1.841 1.00 95.38 93 PHE A O 1
ATOM 761 N N . HIS A 1 94 ? 10.681 -2.157 -1.132 1.00 94.19 94 HIS A N 1
ATOM 762 C CA . HIS A 1 94 ? 11.014 -3.506 -1.580 1.00 94.19 94 HIS A CA 1
ATOM 763 C C . HIS A 1 94 ? 9.810 -4.134 -2.294 1.00 94.19 94 HIS A C 1
ATOM 765 O O . HIS A 1 94 ? 8.667 -3.796 -1.992 1.00 94.19 94 HIS A O 1
ATOM 771 N N . LEU A 1 95 ? 10.042 -5.076 -3.216 1.00 93.12 95 LEU A N 1
ATOM 772 C CA . LEU A 1 95 ? 8.948 -5.747 -3.939 1.00 93.12 95 LEU A CA 1
ATOM 773 C C . LEU A 1 95 ? 7.978 -6.476 -2.998 1.00 93.12 95 LEU A C 1
ATOM 775 O O . LEU A 1 95 ? 6.777 -6.453 -3.247 1.00 93.12 95 LEU A O 1
ATOM 779 N N . SER A 1 96 ? 8.466 -7.011 -1.876 1.00 93.75 96 SER A N 1
ATOM 780 C CA . SER A 1 96 ? 7.632 -7.659 -0.855 1.00 93.75 96 SER A CA 1
ATOM 781 C C . SER A 1 96 ? 6.576 -6.732 -0.237 1.00 93.75 96 SER A C 1
ATOM 783 O O . SER A 1 96 ? 5.550 -7.204 0.244 1.00 93.75 96 SER A O 1
ATOM 785 N N . ILE A 1 97 ? 6.756 -5.407 -0.308 1.00 96.12 97 ILE A N 1
ATOM 786 C CA . ILE A 1 97 ? 5.710 -4.453 0.088 1.00 96.12 97 ILE A CA 1
ATOM 787 C C . ILE A 1 97 ? 4.496 -4.593 -0.836 1.00 96.12 97 ILE A C 1
ATOM 789 O O . ILE A 1 97 ? 3.360 -4.590 -0.368 1.00 96.12 97 ILE A O 1
ATOM 793 N N . LEU A 1 98 ? 4.718 -4.754 -2.144 1.00 95.50 98 LEU A N 1
ATOM 794 C CA . 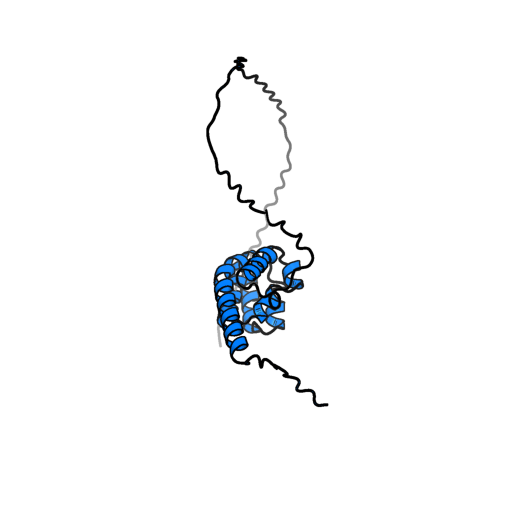LEU A 1 98 ? 3.633 -4.964 -3.104 1.00 95.50 98 LEU A CA 1
ATOM 795 C C . LEU A 1 98 ? 2.961 -6.324 -2.904 1.00 95.50 98 LEU A C 1
ATOM 797 O O . LEU A 1 98 ? 1.745 -6.418 -3.051 1.00 95.50 98 LEU A O 1
ATOM 801 N N . GLU A 1 99 ? 3.721 -7.357 -2.532 1.00 93.69 99 GLU A N 1
ATOM 802 C CA . GLU A 1 99 ? 3.166 -8.677 -2.203 1.00 93.69 99 GLU A CA 1
ATOM 803 C C . GLU A 1 99 ? 2.171 -8.592 -1.039 1.00 93.69 99 GLU A C 1
ATOM 805 O O . GLU A 1 99 ? 1.092 -9.179 -1.112 1.00 93.69 99 GLU A O 1
ATOM 810 N N . VAL A 1 100 ? 2.486 -7.813 0.002 1.00 95.94 100 VAL A N 1
ATOM 811 C CA . VAL A 1 100 ? 1.580 -7.596 1.141 1.00 95.94 100 VAL A CA 1
ATOM 812 C C . VAL A 1 100 ? 0.412 -6.683 0.769 1.00 95.94 100 VAL A C 1
ATOM 814 O O . VAL A 1 100 ? -0.735 -7.025 1.058 1.00 95.94 100 VAL A O 1
ATOM 817 N N . LEU A 1 101 ? 0.656 -5.570 0.069 1.00 96.06 101 LEU A N 1
ATOM 818 C CA . LEU A 1 101 ? -0.402 -4.635 -0.345 1.00 96.06 101 LEU A CA 1
ATOM 819 C C . LEU A 1 101 ? -1.426 -5.258 -1.295 1.00 96.06 101 LEU A C 1
ATOM 821 O O . LEU A 1 101 ? -2.598 -4.896 -1.257 1.00 96.06 101 LEU A O 1
ATOM 825 N N . PHE A 1 102 ? -1.002 -6.198 -2.136 1.00 95.25 102 PHE A N 1
ATOM 826 C CA . PHE A 1 102 ? -1.873 -6.898 -3.077 1.00 95.25 102 PHE A CA 1
ATOM 827 C C . PHE A 1 102 ? -2.130 -8.350 -2.676 1.00 95.25 102 PHE A C 1
ATOM 829 O O . PHE A 1 102 ? -2.559 -9.161 -3.498 1.00 95.25 102 PHE A O 1
ATOM 836 N N . CYS A 1 103 ? -1.906 -8.696 -1.407 1.00 93.88 103 CYS A N 1
ATOM 837 C CA . CYS A 1 103 ? -2.232 -10.024 -0.919 1.00 93.88 103 CYS A CA 1
ATOM 838 C C . CYS A 1 103 ? -3.748 -10.266 -0.971 1.00 93.88 103 CYS A C 1
ATOM 840 O O . CYS A 1 103 ? -4.570 -9.344 -0.979 1.00 93.88 103 CYS A O 1
ATOM 842 N N . LYS A 1 104 ? -4.143 -11.541 -0.936 1.00 94.62 104 LYS A N 1
ATOM 843 C CA . LYS A 1 104 ? -5.554 -11.949 -0.993 1.00 94.62 104 LYS A CA 1
ATOM 844 C C . LYS A 1 104 ? -6.422 -11.274 0.077 1.00 94.62 104 LYS A C 1
ATOM 846 O O . LYS A 1 104 ? -7.580 -10.966 -0.193 1.00 94.62 104 LYS A O 1
ATOM 851 N N . VAL A 1 105 ? -5.875 -11.054 1.275 1.00 95.50 105 VAL A N 1
ATOM 852 C CA . VAL A 1 105 ? -6.582 -10.384 2.378 1.00 95.50 105 VAL A CA 1
ATOM 853 C C . VAL A 1 105 ? -6.829 -8.913 2.032 1.00 95.50 105 VAL A C 1
ATOM 855 O O . VAL A 1 105 ? -7.969 -8.462 2.104 1.00 95.50 105 VAL A O 1
ATOM 858 N N . MET A 1 106 ? -5.807 -8.195 1.548 1.00 95.56 106 MET A N 1
ATOM 859 C CA . MET A 1 106 ? -5.951 -6.808 1.087 1.00 95.56 106 MET A CA 1
ATOM 860 C C . MET A 1 106 ? -6.933 -6.664 -0.062 1.00 95.56 106 MET A C 1
ATOM 862 O O . MET A 1 106 ? -7.828 -5.828 0.010 1.00 95.56 106 MET A O 1
ATOM 866 N N . MET A 1 107 ? -6.836 -7.506 -1.088 1.00 94.25 107 MET A N 1
ATOM 867 C CA . MET A 1 107 ? -7.728 -7.406 -2.246 1.00 94.25 107 MET A CA 1
ATOM 868 C C . MET A 1 107 ? -9.189 -7.723 -1.912 1.00 94.25 107 MET A C 1
ATOM 870 O O . MET A 1 107 ? -10.091 -7.226 -2.583 1.00 94.25 107 MET A O 1
ATOM 874 N N . LYS A 1 108 ? -9.438 -8.542 -0.883 1.00 94.94 108 LYS A N 1
ATOM 875 C CA . LYS A 1 108 ? -10.793 -8.835 -0.404 1.00 94.94 108 LYS A CA 1
ATOM 876 C C . LYS A 1 108 ? -11.391 -7.651 0.360 1.00 94.94 108 LYS A C 1
ATOM 878 O O . LYS A 1 108 ? -12.565 -7.350 0.169 1.00 94.94 108 LYS A O 1
ATOM 883 N N . ASN A 1 109 ? -10.606 -7.009 1.222 1.00 96.31 109 ASN A N 1
ATOM 884 C CA . ASN A 1 109 ? -11.065 -5.892 2.052 1.00 96.31 109 ASN A CA 1
ATOM 885 C C . ASN A 1 109 ? -11.114 -4.562 1.284 1.00 96.31 109 ASN A C 1
ATOM 887 O O . ASN A 1 109 ? -11.945 -3.708 1.583 1.00 96.31 109 ASN A O 1
ATOM 891 N N . TYR A 1 110 ? -10.263 -4.413 0.269 1.00 96.88 110 TYR A N 1
ATOM 892 C CA . TYR A 1 110 ? -10.131 -3.207 -0.544 1.00 96.88 110 TYR A CA 1
ATOM 893 C C . TYR A 1 110 ? -10.171 -3.569 -2.039 1.00 96.88 110 TYR A C 1
ATOM 895 O O . TYR A 1 110 ? -9.137 -3.597 -2.714 1.00 96.88 110 TYR A O 1
ATOM 903 N N . PRO A 1 111 ? -11.358 -3.851 -2.605 1.00 95.19 111 PRO A N 1
ATOM 904 C CA . PRO A 1 111 ? -11.484 -4.310 -3.991 1.00 95.19 111 PRO A CA 1
ATOM 905 C C . PRO A 1 111 ? -10.970 -3.291 -5.022 1.00 95.19 111 PRO A C 1
ATOM 907 O O . PRO A 1 111 ? -10.477 -3.685 -6.082 1.00 95.19 111 PRO A O 1
ATOM 910 N N . ASN A 1 112 ? -10.993 -1.994 -4.694 1.00 95.50 112 ASN A N 1
ATOM 911 C CA . ASN A 1 112 ? -10.465 -0.926 -5.549 1.00 95.50 112 ASN A CA 1
ATOM 912 C C . ASN A 1 112 ? -8.943 -1.038 -5.779 1.00 95.50 112 ASN A C 1
ATOM 914 O O . ASN A 1 112 ? -8.438 -0.542 -6.788 1.00 95.50 112 ASN A O 1
ATOM 918 N N . LEU A 1 113 ? -8.212 -1.781 -4.932 1.00 95.94 113 LEU A N 1
ATOM 919 C CA . LEU A 1 113 ? -6.797 -2.098 -5.164 1.00 95.94 113 LEU A CA 1
ATOM 920 C C . LEU A 1 113 ? -6.576 -2.954 -6.420 1.00 95.94 113 LEU A C 1
ATOM 922 O O . LEU A 1 113 ? -5.474 -2.948 -6.966 1.00 95.94 113 LEU A O 1
ATOM 926 N N . LYS A 1 114 ? -7.599 -3.657 -6.930 1.00 94.00 114 LYS A N 1
ATOM 927 C CA . LYS A 1 114 ? -7.484 -4.487 -8.143 1.00 94.00 114 LYS A CA 1
ATOM 928 C C . LYS A 1 114 ? -7.115 -3.669 -9.378 1.00 94.00 114 LYS A C 1
ATOM 930 O O . LYS A 1 114 ? -6.297 -4.120 -10.177 1.00 94.00 114 LYS A O 1
ATOM 935 N N . CYS A 1 115 ? -7.664 -2.466 -9.523 1.00 93.50 115 CYS A N 1
ATOM 936 C CA . CYS A 1 115 ? -7.324 -1.580 -10.639 1.00 93.50 115 CYS A CA 1
ATOM 937 C C . CYS A 1 115 ? -5.854 -1.146 -10.577 1.00 93.50 115 CYS A C 1
ATOM 939 O O . CYS A 1 115 ? -5.145 -1.170 -11.582 1.00 93.50 115 CYS A O 1
ATOM 941 N N . ILE A 1 116 ? -5.368 -0.841 -9.375 1.00 96.06 116 ILE A N 1
ATOM 942 C CA . ILE A 1 116 ? -3.979 -0.440 -9.152 1.00 96.06 116 ILE A CA 1
ATOM 943 C C . ILE A 1 116 ? -3.048 -1.631 -9.398 1.00 96.06 116 ILE A C 1
ATOM 945 O O . ILE A 1 116 ? -2.065 -1.497 -10.119 1.00 96.06 116 ILE A O 1
ATOM 949 N N . TYR A 1 117 ? -3.388 -2.823 -8.911 1.00 94.19 117 TYR A N 1
ATOM 950 C CA . TYR A 1 117 ? -2.644 -4.051 -9.193 1.00 94.19 117 TYR A CA 1
ATOM 951 C C . TYR A 1 117 ? -2.477 -4.313 -10.701 1.00 94.19 117 TYR A C 1
ATOM 953 O O . TYR A 1 117 ? -1.374 -4.599 -11.172 1.00 94.19 117 TYR A O 1
ATOM 961 N N . LYS A 1 118 ? -3.549 -4.147 -11.489 1.00 93.12 118 LYS A N 1
ATOM 962 C CA . LYS A 1 118 ? -3.487 -4.261 -12.956 1.00 93.12 118 LYS A CA 1
ATOM 963 C C . LYS A 1 118 ? -2.495 -3.268 -13.567 1.00 93.12 118 LYS A C 1
ATOM 965 O O . LYS A 1 118 ? -1.756 -3.628 -14.481 1.00 93.12 118 LYS A O 1
ATOM 970 N N . SER A 1 119 ? -2.425 -2.045 -13.039 1.00 93.88 119 SER A N 1
ATOM 971 C CA . SER A 1 119 ? -1.451 -1.050 -13.503 1.00 93.88 119 SER A CA 1
ATOM 972 C C . SER A 1 119 ? 0.002 -1.483 -13.246 1.00 93.88 119 SER A C 1
ATOM 974 O O . SER A 1 119 ? 0.853 -1.274 -14.108 1.00 93.88 119 SER A O 1
ATOM 976 N N . PHE A 1 120 ? 0.279 -2.176 -12.132 1.00 93.88 120 PHE A N 1
ATOM 977 C CA . PHE A 1 120 ? 1.598 -2.760 -11.857 1.00 93.88 120 PHE A CA 1
ATOM 978 C C . PHE A 1 120 ? 1.960 -3.872 -12.845 1.00 93.88 120 PHE A C 1
ATOM 980 O O . PHE A 1 120 ? 3.083 -3.894 -13.344 1.00 93.88 120 PHE A O 1
ATOM 987 N N . ARG A 1 121 ? 1.004 -4.738 -13.206 1.00 90.94 121 ARG A N 1
ATOM 988 C CA . ARG A 1 121 ? 1.201 -5.769 -14.246 1.00 90.94 121 ARG A CA 1
ATOM 989 C C . ARG A 1 121 ? 1.528 -5.189 -15.615 1.00 90.94 121 ARG A C 1
ATOM 991 O O . ARG A 1 121 ? 2.268 -5.804 -16.375 1.00 90.94 121 ARG A O 1
ATOM 998 N N . TYR A 1 122 ? 0.982 -4.019 -15.934 1.00 89.06 122 TYR A N 1
ATOM 999 C CA . TYR A 1 122 ? 1.280 -3.341 -17.191 1.00 89.06 122 TYR A CA 1
ATOM 1000 C C . TYR A 1 122 ? 2.720 -2.809 -17.230 1.00 89.06 122 TYR A C 1
ATOM 1002 O O . TYR A 1 122 ? 3.408 -2.970 -18.235 1.00 89.06 122 TYR A O 1
ATOM 1010 N N . VAL A 1 123 ? 3.198 -2.204 -16.136 1.00 89.94 123 VAL A N 1
ATOM 1011 C CA . VAL A 1 123 ? 4.565 -1.652 -16.073 1.00 89.94 123 VAL A CA 1
ATOM 1012 C C . VAL A 1 123 ? 5.636 -2.711 -15.806 1.00 89.94 123 VAL A C 1
ATOM 1014 O O . VAL A 1 123 ? 6.794 -2.511 -16.165 1.00 89.94 123 VAL A O 1
ATOM 1017 N N . ILE A 1 124 ? 5.261 -3.833 -15.187 1.00 88.69 124 ILE A N 1
ATOM 1018 C CA . ILE A 1 124 ? 6.125 -4.977 -14.885 1.00 88.69 124 ILE A CA 1
ATOM 1019 C C . ILE A 1 124 ? 5.407 -6.238 -15.388 1.00 88.69 124 ILE A C 1
ATOM 1021 O O . ILE A 1 124 ? 4.724 -6.916 -14.619 1.00 88.69 124 ILE A O 1
ATOM 1025 N N . PRO A 1 125 ? 5.551 -6.581 -16.680 1.00 74.44 125 PRO A N 1
ATOM 1026 C CA . PRO A 1 125 ? 4.877 -7.735 -17.279 1.00 74.44 125 PRO A CA 1
ATOM 1027 C C . PRO A 1 125 ? 5.443 -9.097 -16.833 1.00 74.44 125 PRO A C 1
ATOM 1029 O O . PRO A 1 125 ? 5.066 -10.133 -17.388 1.00 74.44 125 PRO A O 1
ATOM 1032 N N . ASP A 1 126 ? 6.337 -9.128 -15.838 1.00 79.31 126 ASP A N 1
ATOM 1033 C CA . ASP A 1 126 ? 6.859 -10.371 -15.278 1.00 79.31 126 ASP A CA 1
ATOM 1034 C C . ASP A 1 126 ? 5.776 -11.098 -14.466 1.00 79.31 126 ASP A C 1
ATOM 1036 O O . ASP A 1 126 ? 5.444 -10.753 -13.328 1.00 79.31 126 ASP A O 1
ATOM 1040 N N . LYS A 1 127 ? 5.244 -12.162 -15.072 1.00 73.75 127 LYS A N 1
ATOM 1041 C CA . LYS A 1 127 ? 4.197 -13.013 -14.497 1.00 73.75 127 LYS A CA 1
ATOM 1042 C C . LYS A 1 127 ? 4.622 -13.728 -13.213 1.00 73.75 127 LYS A C 1
ATOM 1044 O O . LYS A 1 127 ? 3.751 -14.214 -12.498 1.00 73.75 127 LYS A O 1
ATOM 1049 N N . LYS A 1 128 ? 5.925 -13.825 -12.921 1.00 75.44 128 LYS A N 1
ATOM 1050 C CA . LYS A 1 128 ? 6.417 -14.409 -11.665 1.00 75.44 128 LYS A CA 1
ATOM 1051 C C . LYS A 1 128 ? 6.184 -13.479 -10.478 1.00 75.44 128 LYS A C 1
ATOM 1053 O O . LYS A 1 128 ? 5.958 -13.965 -9.379 1.00 75.44 128 LYS A O 1
ATOM 1058 N N . ILE A 1 129 ? 6.230 -12.168 -10.712 1.00 74.25 129 ILE A N 1
ATOM 1059 C CA . ILE A 1 129 ? 6.076 -11.138 -9.676 1.00 74.25 129 ILE A CA 1
ATOM 1060 C C . ILE A 1 129 ? 4.593 -10.817 -9.471 1.00 74.25 129 ILE A C 1
ATOM 1062 O O . ILE A 1 129 ? 4.141 -10.618 -8.348 1.00 74.25 129 ILE A O 1
ATOM 1066 N N . PHE A 1 130 ? 3.816 -10.822 -10.557 1.00 76.94 130 PHE A N 1
ATOM 1067 C CA . PHE A 1 130 ? 2.389 -10.519 -10.523 1.00 76.94 130 PHE A CA 1
ATOM 1068 C C . PHE A 1 130 ? 1.559 -11.643 -11.178 1.00 76.94 130 PHE A C 1
ATOM 1070 O O . PHE A 1 130 ? 1.272 -11.580 -12.384 1.00 76.94 130 PHE A O 1
ATOM 1077 N N . PRO A 1 131 ? 1.183 -12.686 -10.406 1.00 73.31 131 PRO A N 1
ATOM 1078 C CA . PRO A 1 131 ? 0.397 -13.813 -10.905 1.00 73.31 131 PRO A CA 1
ATOM 1079 C C . PRO A 1 131 ? -1.063 -13.439 -11.198 1.00 73.31 131 PRO A C 1
ATOM 1081 O O . PRO A 1 131 ? -1.637 -12.543 -10.595 1.00 73.31 131 PRO A O 1
ATOM 1084 N N . GLU A 1 132 ? -1.696 -14.157 -12.122 1.00 75.38 132 GLU A N 1
ATOM 1085 C CA . GLU A 1 132 ? -3.090 -13.907 -12.503 1.00 75.38 132 GLU A CA 1
ATOM 1086 C C . GLU A 1 132 ? -4.040 -14.078 -11.305 1.00 75.38 132 GLU A C 1
ATOM 1088 O O . GLU A 1 132 ? -3.985 -15.076 -10.582 1.00 75.38 132 GLU A O 1
ATOM 1093 N N . ILE A 1 133 ? -4.913 -13.093 -11.078 1.00 71.56 133 ILE A N 1
ATOM 1094 C CA . ILE A 1 133 ? -5.881 -13.153 -9.982 1.00 71.56 133 ILE A CA 1
ATOM 1095 C C . ILE A 1 133 ? -7.067 -13.993 -10.463 1.00 71.56 133 ILE A C 1
ATOM 1097 O O . ILE A 1 133 ? -7.693 -13.660 -11.468 1.00 71.56 133 ILE A O 1
ATOM 1101 N N . ALA A 1 134 ? -7.397 -15.074 -9.751 1.00 59.16 134 ALA A N 1
ATOM 1102 C CA . ALA A 1 134 ? -8.518 -15.944 -10.110 1.00 59.16 134 ALA A CA 1
ATOM 1103 C C . ALA A 1 134 ? -9.831 -15.138 -10.230 1.00 59.16 134 ALA A C 1
ATOM 1105 O O . ALA A 1 134 ? -10.234 -14.461 -9.282 1.00 59.16 134 ALA A O 1
ATOM 1106 N N . GLY A 1 135 ? -10.479 -15.204 -11.400 1.00 60.31 135 GLY A N 1
ATOM 1107 C CA . GLY A 1 135 ? -11.672 -14.411 -11.732 1.00 60.31 135 GLY A CA 1
ATOM 1108 C C . GLY A 1 135 ? -11.400 -13.155 -12.572 1.00 60.31 135 GLY A C 1
ATOM 1109 O O . GLY A 1 135 ? -12.245 -12.263 -12.634 1.00 60.31 135 GLY A O 1
ATOM 1110 N N . GLU A 1 136 ? -10.226 -13.028 -13.194 1.00 59.00 136 GLU A N 1
ATOM 1111 C CA . GLU A 1 136 ? -10.081 -12.193 -14.388 1.00 59.00 136 GLU A CA 1
ATOM 1112 C C . GLU A 1 136 ? -10.799 -12.889 -15.554 1.00 59.00 136 GLU A C 1
ATOM 1114 O O . GLU A 1 136 ? -10.284 -13.830 -16.153 1.00 59.00 136 GLU A O 1
ATOM 1119 N N . GLU A 1 137 ? -12.028 -12.456 -15.858 1.00 48.53 137 GLU A N 1
ATOM 1120 C CA . GLU A 1 137 ? -12.583 -12.676 -17.192 1.00 48.53 137 GLU A CA 1
ATOM 1121 C C . GLU A 1 137 ? -11.567 -12.120 -18.188 1.00 48.53 137 GLU A C 1
ATOM 1123 O O . GLU A 1 137 ? -11.081 -10.996 -18.027 1.00 48.53 137 GLU A O 1
ATOM 1128 N N . ARG A 1 138 ? -11.186 -12.942 -19.171 1.00 56.28 138 ARG A N 1
ATOM 1129 C CA . ARG A 1 138 ? -10.347 -12.500 -20.279 1.00 56.28 138 ARG A CA 1
ATOM 1130 C C . ARG A 1 138 ? -11.010 -11.263 -20.866 1.00 56.28 138 ARG A C 1
ATOM 1132 O O . ARG A 1 138 ? -12.055 -11.384 -21.493 1.00 56.28 138 ARG A O 1
ATOM 1139 N N . GLU A 1 139 ? -10.399 -10.098 -20.676 1.00 53.09 139 GLU A N 1
ATOM 1140 C CA . GLU A 1 139 ? -10.681 -8.954 -21.530 1.00 53.09 139 GLU A CA 1
ATOM 1141 C C . GLU A 1 139 ? -10.314 -9.416 -22.939 1.00 53.09 139 GLU A C 1
ATOM 1143 O O . GLU A 1 139 ? -9.140 -9.595 -23.282 1.00 53.09 139 GLU A O 1
ATOM 1148 N N . GLU A 1 140 ? -11.349 -9.760 -23.701 1.00 44.19 140 GLU A N 1
ATOM 1149 C CA . GLU A 1 140 ? -11.273 -10.080 -25.108 1.00 44.19 140 GLU A CA 1
ATOM 1150 C C . GLU A 1 140 ? -10.618 -8.882 -25.781 1.00 44.19 140 GLU A C 1
ATOM 1152 O O . GLU A 1 140 ? -11.206 -7.818 -25.956 1.00 44.19 140 GLU A O 1
ATOM 1157 N N . ARG A 1 141 ? -9.326 -9.035 -26.060 1.00 51.78 141 ARG A N 1
ATOM 1158 C CA . ARG A 1 141 ? -8.535 -8.086 -26.827 1.00 51.78 141 ARG A CA 1
ATOM 1159 C C . ARG A 1 141 ? -9.335 -7.795 -28.102 1.00 51.78 141 ARG A C 1
ATOM 1161 O O . ARG A 1 141 ? -9.495 -8.734 -28.884 1.00 51.78 141 ARG A O 1
ATOM 1168 N N . PRO A 1 142 ? -9.826 -6.565 -28.356 1.00 44.88 142 PRO A N 1
ATOM 1169 C CA . PRO A 1 142 ? -10.466 -6.294 -29.627 1.00 44.88 142 PRO A CA 1
ATOM 1170 C C . PRO A 1 142 ? -9.374 -6.459 -30.675 1.00 44.88 142 PRO A C 1
ATOM 1172 O O . PRO A 1 142 ? -8.371 -5.737 -30.668 1.00 44.88 142 PRO A O 1
ATOM 1175 N N . ALA A 1 143 ? -9.511 -7.472 -31.523 1.00 45.88 143 ALA A N 1
ATOM 1176 C CA . ALA A 1 143 ? -8.663 -7.615 -32.684 1.00 45.88 143 ALA A CA 1
ATOM 1177 C C . ALA A 1 143 ? -8.947 -6.407 -33.579 1.00 45.88 143 ALA A C 1
ATOM 1179 O O . ALA A 1 143 ? -9.954 -6.365 -34.280 1.00 45.88 143 ALA A O 1
ATOM 1180 N N . ILE A 1 144 ? -8.076 -5.399 -33.525 1.00 56.69 144 ILE A N 1
ATOM 1181 C CA . ILE A 1 144 ? -8.031 -4.358 -34.546 1.00 56.69 144 ILE A CA 1
ATOM 1182 C C . ILE A 1 144 ? -7.627 -5.083 -35.829 1.00 56.69 144 ILE A C 1
ATOM 1184 O O . ILE A 1 144 ? -6.451 -5.376 -36.038 1.00 56.69 144 ILE A O 1
ATOM 1188 N N . GLN A 1 145 ? -8.614 -5.451 -36.644 1.00 54.12 145 GLN A N 1
ATOM 1189 C CA . GLN A 1 145 ? -8.383 -5.862 -38.020 1.00 54.12 145 GLN A CA 1
ATOM 1190 C C . GLN A 1 145 ? -8.026 -4.592 -38.803 1.00 54.12 145 GLN A C 1
ATOM 1192 O O . GLN A 1 145 ? -8.856 -3.683 -38.873 1.00 54.12 145 GLN A O 1
ATOM 1197 N N . PRO A 1 146 ? -6.810 -4.467 -39.360 1.00 44.41 146 PRO A N 1
ATOM 1198 C CA . PRO A 1 146 ? -6.505 -3.360 -40.244 1.00 44.41 146 PRO A CA 1
ATOM 1199 C C . PRO A 1 146 ? -7.163 -3.677 -41.586 1.00 44.41 146 PRO A C 1
ATOM 1201 O O . PRO A 1 146 ? -6.660 -4.501 -42.348 1.00 44.41 146 PRO A O 1
ATOM 1204 N N . ASN A 1 147 ? -8.316 -3.067 -41.854 1.00 41.97 147 ASN A N 1
ATOM 1205 C CA . ASN A 1 147 ? -8.940 -3.175 -43.163 1.00 41.97 147 ASN A CA 1
ATOM 1206 C C . ASN A 1 147 ? -8.100 -2.344 -44.145 1.00 41.97 147 ASN A C 1
ATOM 1208 O O . ASN A 1 147 ? -8.126 -1.114 -44.131 1.00 41.97 147 ASN A O 1
ATOM 1212 N N . PHE A 1 148 ? -7.258 -3.028 -44.917 1.00 43.00 148 PHE A N 1
ATOM 1213 C CA . PHE A 1 148 ? -6.446 -2.448 -45.979 1.00 43.00 148 PHE A CA 1
ATOM 1214 C C . PHE A 1 148 ? -7.283 -2.492 -47.261 1.00 43.00 148 PHE A C 1
ATOM 1216 O O . PHE A 1 148 ? -7.204 -3.445 -48.031 1.00 43.00 148 PHE A O 1
ATOM 1223 N N . GLU A 1 149 ? -8.122 -1.482 -47.480 1.00 44.81 149 GLU A N 1
ATOM 1224 C CA . GLU A 1 149 ? -8.832 -1.334 -48.752 1.00 44.81 149 GLU A CA 1
ATOM 1225 C C . GLU A 1 149 ? -7.993 -0.481 -49.708 1.00 44.81 149 GLU A C 1
ATOM 1227 O O . GLU A 1 149 ? -7.940 0.746 -49.642 1.00 44.81 149 GLU A O 1
ATOM 1232 N N . GLN A 1 150 ? -7.284 -1.176 -50.595 1.00 43.69 150 GLN A N 1
ATOM 1233 C CA . GLN A 1 150 ? -6.745 -0.629 -51.832 1.00 43.69 150 GLN A CA 1
ATOM 1234 C C . GLN A 1 150 ? -7.788 -0.819 -52.942 1.00 43.69 150 GLN A C 1
ATOM 1236 O O . GLN A 1 150 ? -8.168 -1.951 -53.225 1.00 43.69 150 GLN A O 1
ATOM 1241 N N . GLY A 1 151 ? -8.151 0.266 -53.636 1.00 34.88 151 GLY A N 1
ATOM 1242 C CA . GLY A 1 151 ? -8.534 0.196 -55.051 1.00 34.88 151 GLY A CA 1
ATOM 1243 C C . GLY A 1 151 ? -9.921 0.712 -55.464 1.00 34.88 151 GLY A C 1
ATOM 1244 O O . GLY A 1 151 ? -10.912 0.010 -55.355 1.00 34.88 151 GLY A O 1
ATOM 1245 N N . THR A 1 152 ? -9.894 1.883 -56.114 1.00 35.88 152 THR A N 1
ATOM 1246 C CA . THR A 1 152 ? -10.461 2.135 -57.461 1.00 35.88 152 THR A CA 1
ATOM 1247 C C . THR A 1 152 ? -11.987 2.303 -57.651 1.00 35.88 152 THR A C 1
ATOM 1249 O O . THR A 1 152 ? -12.725 1.338 -57.770 1.00 35.88 152 THR A O 1
ATOM 1252 N N . THR A 1 153 ? -12.368 3.577 -57.858 1.00 38.56 153 THR A N 1
ATOM 1253 C CA . THR A 1 153 ? -13.441 4.161 -58.714 1.00 38.56 153 THR A CA 1
ATOM 1254 C C . THR A 1 153 ? -14.924 3.758 -58.548 1.00 38.56 153 THR A C 1
ATOM 1256 O O . THR A 1 153 ? -15.238 2.574 -58.514 1.00 38.56 153 THR A O 1
ATOM 1259 N N . PRO A 1 154 ? -15.859 4.736 -58.573 1.00 47.94 154 PRO A N 1
ATOM 1260 C CA . PRO A 1 154 ? -17.297 4.512 -58.394 1.00 47.94 154 PRO A CA 1
ATOM 1261 C C . PRO A 1 154 ? -18.059 4.340 -59.723 1.00 47.94 154 PRO A C 1
ATOM 1263 O O . PRO A 1 154 ? -17.630 4.877 -60.747 1.00 47.94 154 PRO A O 1
ATOM 1266 N N . PRO A 1 155 ? -19.256 3.729 -59.685 1.00 46.38 155 PRO A N 1
ATOM 1267 C CA . PRO A 1 155 ? -20.318 4.099 -60.606 1.00 46.38 155 PRO A CA 1
ATOM 1268 C C . PRO A 1 155 ? -21.565 4.611 -59.876 1.00 46.38 155 PRO A C 1
ATOM 1270 O O . PRO A 1 155 ? -22.021 4.058 -58.875 1.00 46.38 155 PRO A O 1
ATOM 1273 N N . GLU A 1 156 ? -22.099 5.692 -60.432 1.00 42.50 156 GLU A N 1
ATOM 1274 C CA . GLU A 1 156 ? -23.394 6.294 -60.141 1.00 42.50 156 GLU A CA 1
ATOM 1275 C C . GLU A 1 156 ? -24.546 5.385 -60.597 1.00 42.50 156 GLU A C 1
ATOM 1277 O O . GLU A 1 156 ? -24.479 4.749 -61.649 1.00 42.50 156 GLU A O 1
ATOM 1282 N N . SER A 1 157 ? -25.619 5.343 -59.809 1.00 41.47 157 SER A N 1
ATOM 1283 C CA . SER A 1 157 ? -27.030 5.283 -60.239 1.00 41.47 157 SER A CA 1
ATOM 1284 C C . SER A 1 157 ? -27.882 5.204 -58.964 1.00 41.47 157 SER A C 1
ATOM 1286 O O . SER A 1 157 ? -27.688 4.328 -58.131 1.00 41.47 157 SER A O 1
ATOM 1288 N N . GLU A 1 158 ? -28.614 6.254 -58.602 1.00 39.56 158 GLU A N 1
ATOM 1289 C CA . GLU A 1 158 ? -29.881 6.715 -59.189 1.00 39.56 158 GLU A CA 1
ATOM 1290 C C . GLU A 1 158 ? -31.109 6.129 -58.456 1.00 39.56 158 GLU A C 1
ATOM 1292 O O . GLU A 1 158 ? -31.346 4.926 -58.451 1.00 39.56 158 GLU A O 1
ATOM 1297 N N . HIS A 1 159 ? -31.899 7.062 -57.906 1.00 42.66 159 HIS A N 1
ATOM 1298 C CA . HIS A 1 159 ? -33.312 6.980 -57.504 1.00 42.66 159 HIS A CA 1
ATOM 1299 C C . HIS A 1 159 ? -33.682 6.199 -56.232 1.00 42.66 159 HIS A C 1
ATOM 1301 O O . HIS A 1 159 ? -33.738 4.977 -56.209 1.00 42.66 159 HIS A O 1
ATOM 1307 N N . SER A 1 160 ? -34.125 6.931 -55.206 1.00 46.59 160 SER A N 1
ATOM 1308 C CA . SER A 1 160 ? -35.548 6.905 -54.836 1.00 46.59 160 SER A CA 1
ATOM 1309 C C . SER A 1 160 ? -35.849 8.003 -53.820 1.00 46.59 160 SER A C 1
ATOM 1311 O O . SER A 1 160 ? -35.439 7.952 -52.662 1.00 46.59 160 SER A O 1
ATOM 1313 N N . GLU A 1 161 ? -36.613 8.987 -54.273 1.00 46.06 161 GLU A N 1
ATOM 1314 C CA . GLU A 1 161 ? -37.287 9.972 -53.443 1.00 46.06 161 GLU A CA 1
ATOM 1315 C C . GLU A 1 161 ? -38.399 9.281 -52.642 1.00 46.06 161 GLU A C 1
ATOM 1317 O O . GLU A 1 161 ? -39.250 8.595 -53.206 1.00 46.06 161 GLU A O 1
ATOM 1322 N N . HIS A 1 162 ? -38.431 9.489 -51.329 1.00 42.78 162 HIS A N 1
ATOM 1323 C CA . HIS A 1 162 ? -39.696 9.486 -50.603 1.00 42.78 162 HIS A CA 1
ATOM 1324 C C . HIS A 1 162 ? -39.648 10.569 -49.530 1.00 42.78 162 HIS A C 1
ATOM 1326 O O . HIS A 1 162 ? -39.171 10.368 -48.411 1.00 42.78 162 HIS A O 1
ATOM 1332 N N . LEU A 1 163 ? -40.144 11.743 -49.918 1.00 47.72 163 LEU A N 1
ATOM 1333 C CA . LEU A 1 163 ? -40.591 12.783 -49.007 1.00 47.72 163 LEU A CA 1
ATOM 1334 C C . LEU A 1 163 ? -41.582 12.211 -47.992 1.00 47.72 163 LEU A C 1
ATOM 1336 O O . LEU A 1 163 ? -42.540 11.543 -48.371 1.00 47.72 163 LEU A O 1
ATOM 1340 N N . SER A 1 164 ? -41.415 12.583 -46.726 1.00 47.28 164 SER A N 1
ATOM 1341 C CA . SER A 1 164 ? -42.512 13.098 -45.899 1.00 47.28 164 SER A CA 1
ATOM 1342 C C . SER A 1 164 ? -41.930 13.894 -44.726 1.00 47.28 164 SER A C 1
ATOM 1344 O O . SER A 1 164 ? -41.412 13.330 -43.764 1.00 47.28 164 SER A O 1
ATOM 1346 N N . GLU A 1 165 ? -42.028 15.220 -44.846 1.00 42.41 165 GLU A N 1
ATOM 1347 C CA . GLU A 1 165 ? -42.280 16.167 -43.748 1.00 42.41 165 GLU A CA 1
ATOM 1348 C C . GLU A 1 165 ? -43.454 15.628 -42.901 1.00 42.41 165 GLU A C 1
ATOM 1350 O O . GLU A 1 165 ? -44.341 14.960 -43.421 1.00 42.41 165 GLU A O 1
ATOM 1355 N N . THR A 1 166 ? -43.601 15.806 -41.594 1.00 45.41 166 THR A N 1
ATOM 1356 C CA . THR A 1 166 ? -43.829 17.037 -40.816 1.00 45.41 166 THR A CA 1
ATOM 1357 C C . THR A 1 166 ? -44.072 16.507 -39.385 1.00 45.41 166 THR A C 1
ATOM 1359 O O . THR A 1 166 ? -44.709 15.475 -39.207 1.00 45.41 166 THR A O 1
ATOM 1362 N N . GLU A 1 167 ? -43.360 16.979 -38.368 1.00 50.03 167 GLU A N 1
ATOM 1363 C CA . GLU A 1 167 ? -43.790 18.048 -37.460 1.00 50.03 167 GLU A CA 1
ATOM 1364 C C . GLU A 1 167 ? -44.914 17.669 -36.458 1.00 50.03 167 GLU A C 1
ATOM 1366 O O . GLU A 1 167 ? -45.983 17.198 -36.825 1.00 50.03 167 GLU A O 1
ATOM 1371 N N . GLN A 1 168 ? -44.646 18.013 -35.190 1.00 45.81 168 GLN A N 1
ATOM 1372 C CA . GLN A 1 168 ? 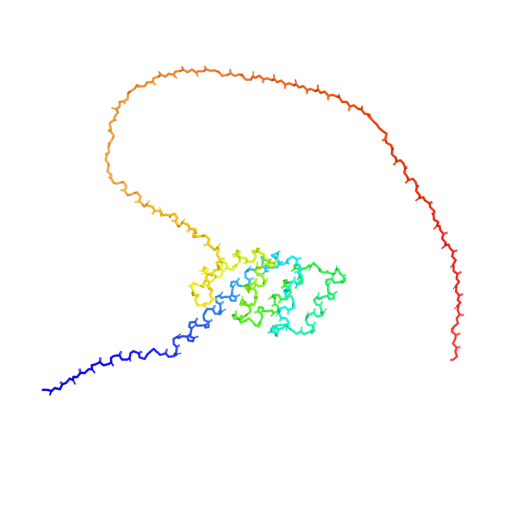-45.580 18.461 -34.142 1.00 45.81 168 GLN A CA 1
ATOM 1373 C C . GLN A 1 168 ? -45.868 17.57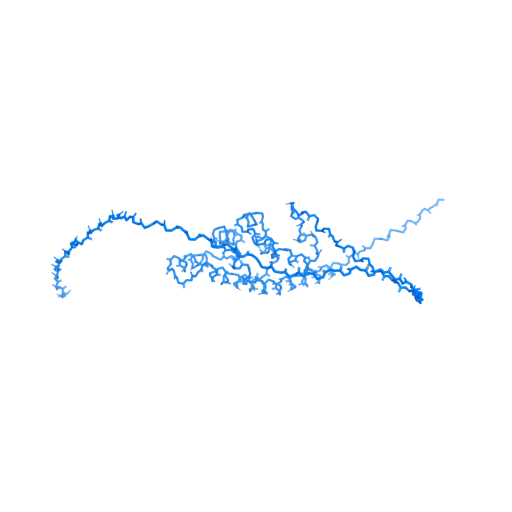9 -32.906 1.00 45.81 168 GLN A C 1
ATOM 1375 O O . GLN A 1 168 ? -46.702 16.682 -32.888 1.00 45.81 168 GLN A O 1
ATOM 1380 N N . ILE A 1 169 ? -45.179 17.969 -31.821 1.00 52.19 169 ILE A N 1
ATOM 1381 C CA . ILE A 1 169 ? -45.698 18.323 -30.485 1.00 52.19 169 ILE A CA 1
ATOM 1382 C C . ILE A 1 169 ? -47.131 17.899 -30.123 1.00 52.19 169 ILE A C 1
ATOM 1384 O O . ILE A 1 169 ? -48.117 18.428 -30.627 1.00 52.19 169 ILE A O 1
ATOM 1388 N N . ASN A 1 170 ? -47.236 17.128 -29.043 1.00 62.84 170 ASN A N 1
ATOM 1389 C CA . ASN A 1 170 ? -48.422 17.072 -28.202 1.00 62.84 170 ASN A CA 1
ATOM 1390 C C . ASN A 1 170 ? -48.044 16.974 -26.717 1.00 62.84 170 ASN A C 1
ATOM 1392 O O . ASN A 1 170 ? -47.490 16.006 -26.203 1.00 62.84 170 ASN A O 1
ATOM 1396 N N . THR A 1 171 ? -48.379 18.066 -26.045 1.00 47.00 171 THR A N 1
ATOM 1397 C CA . THR A 1 171 ? -48.432 18.299 -24.610 1.00 47.00 171 THR A CA 1
ATOM 1398 C C . THR A 1 171 ? -49.438 17.377 -23.918 1.00 47.00 171 THR A C 1
ATOM 1400 O O . THR A 1 171 ? -50.558 17.192 -24.392 1.00 47.00 171 THR A O 1
ATOM 1403 N N . ARG A 1 172 ? -49.118 16.922 -22.699 1.00 55.47 172 ARG A N 1
ATOM 1404 C CA . ARG A 1 172 ? -50.146 16.727 -21.666 1.00 55.47 172 ARG A CA 1
ATOM 1405 C C . ARG A 1 172 ? -49.591 16.962 -20.263 1.00 55.47 172 ARG A C 1
ATOM 1407 O O . ARG A 1 172 ? -48.852 16.147 -19.727 1.00 55.47 172 ARG A O 1
ATOM 1414 N N . ARG A 1 173 ? -50.010 18.084 -19.668 1.00 55.78 173 ARG A N 1
ATOM 1415 C CA . ARG A 1 173 ? -50.003 18.313 -18.217 1.00 55.78 173 ARG A CA 1
ATOM 1416 C C . ARG A 1 173 ? -50.975 17.344 -17.545 1.00 55.78 173 ARG A C 1
ATOM 1418 O O . ARG A 1 173 ? -52.072 17.131 -18.067 1.00 55.78 173 ARG A O 1
ATOM 1425 N N . LYS A 1 174 ? -50.645 16.890 -16.339 1.00 56.06 174 LYS A N 1
ATOM 1426 C CA . LYS A 1 174 ? -51.655 16.716 -15.294 1.00 56.06 174 LYS A CA 1
ATOM 1427 C C . LYS A 1 174 ? -51.036 16.995 -13.928 1.00 56.06 174 LYS A C 1
ATOM 1429 O O . LYS A 1 174 ? -50.367 16.142 -13.359 1.00 56.06 174 LYS A O 1
ATOM 1434 N N . ASP A 1 175 ? -51.291 18.202 -13.439 1.00 50.41 175 ASP A N 1
ATOM 1435 C CA . ASP A 1 175 ? -51.284 18.523 -12.018 1.00 50.41 175 ASP A CA 1
ATOM 1436 C C . ASP A 1 175 ? -52.338 17.667 -11.306 1.00 50.41 175 ASP A C 1
ATOM 1438 O O . ASP A 1 175 ? -53.464 17.527 -11.795 1.00 50.41 175 ASP A O 1
ATOM 1442 N N . THR A 1 176 ? -52.012 17.104 -10.143 1.00 51.72 176 THR A N 1
ATOM 1443 C CA . THR A 1 176 ? -53.007 16.809 -9.103 1.00 51.72 176 THR A CA 1
ATOM 1444 C C . THR A 1 176 ? -52.353 16.936 -7.730 1.00 51.72 176 THR A C 1
ATOM 1446 O O . THR A 1 176 ? -51.590 16.087 -7.283 1.00 51.72 176 THR A O 1
ATOM 1449 N N . THR A 1 177 ? -52.684 18.070 -7.130 1.00 55.28 177 THR A N 1
ATOM 1450 C CA . THR A 1 177 ? -52.739 18.462 -5.725 1.00 55.28 177 THR A CA 1
ATOM 1451 C C . THR A 1 177 ? -53.142 17.334 -4.768 1.00 55.28 177 THR A C 1
ATOM 1453 O O . THR A 1 177 ? -54.130 16.648 -5.017 1.00 55.28 177 THR A O 1
ATOM 1456 N N . SER A 1 178 ? -52.467 17.231 -3.622 1.00 61.19 178 SER A N 1
ATOM 1457 C CA . SER A 1 178 ? -53.144 16.990 -2.340 1.00 61.19 178 SER A CA 1
ATOM 1458 C C . SER A 1 178 ? -52.242 17.437 -1.195 1.00 61.19 178 SER A C 1
ATOM 1460 O O . SER A 1 178 ? -51.235 16.801 -0.894 1.00 61.19 178 SER A O 1
ATOM 1462 N N . ASP A 1 179 ? -52.638 18.546 -0.586 1.00 51.75 179 ASP A N 1
ATOM 1463 C CA . ASP A 1 179 ? -52.108 19.075 0.661 1.00 51.75 179 ASP A CA 1
ATOM 1464 C C . ASP A 1 179 ? -52.631 18.309 1.889 1.00 51.75 179 ASP A C 1
ATOM 1466 O O . ASP A 1 179 ? -53.718 17.724 1.863 1.00 51.75 179 ASP A O 1
ATOM 1470 N N . ASN A 1 180 ? -51.894 18.525 2.984 1.00 55.59 180 ASN A N 1
ATOM 1471 C CA . ASN A 1 180 ? -52.270 18.511 4.402 1.00 55.59 180 ASN A CA 1
ATOM 1472 C C . ASN A 1 180 ? -52.115 17.189 5.167 1.00 55.59 180 ASN A C 1
ATOM 1474 O O . ASN A 1 180 ? -52.539 16.148 4.687 1.00 55.59 180 ASN A O 1
ATOM 1478 N N . ASN A 1 181 ? -51.650 17.132 6.420 1.00 57.50 181 ASN A N 1
ATOM 1479 C CA . ASN A 1 181 ? -50.943 17.993 7.392 1.00 57.50 181 ASN A CA 1
ATOM 1480 C C . ASN A 1 181 ? -50.686 17.071 8.624 1.00 57.50 181 ASN A C 1
ATOM 1482 O O . ASN A 1 181 ? -51.077 15.909 8.591 1.00 57.50 181 ASN A O 1
ATOM 1486 N N . GLU A 1 182 ? -50.147 17.625 9.721 1.00 53.22 182 GLU A N 1
ATOM 1487 C CA . GLU A 1 182 ? -50.182 17.091 11.107 1.00 53.22 182 GLU A CA 1
ATOM 1488 C C . GLU A 1 182 ? -48.921 16.300 11.531 1.00 53.22 182 GLU A C 1
ATOM 1490 O O . GLU A 1 182 ? -48.693 15.159 11.152 1.00 53.22 182 GLU A O 1
ATOM 1495 N N . ALA A 1 183 ? -47.910 16.983 12.079 1.00 45.75 183 ALA A N 1
ATOM 1496 C CA . ALA A 1 183 ? -47.738 17.376 13.488 1.00 45.75 183 ALA A CA 1
ATOM 1497 C C . ALA A 1 183 ? -47.239 16.231 14.391 1.00 45.75 183 ALA A C 1
ATOM 1499 O O . ALA A 1 183 ? -48.002 15.370 14.809 1.00 45.75 183 ALA A O 1
ATOM 1500 N N . LEU A 1 184 ? -45.969 16.307 14.801 1.00 50.53 184 LEU A N 1
ATOM 1501 C CA . LEU A 1 184 ? -45.649 16.109 16.212 1.00 50.53 184 LEU A CA 1
ATOM 1502 C C . LEU A 1 184 ? -44.466 16.990 16.611 1.00 50.53 184 LEU A C 1
ATOM 1504 O O . LEU A 1 184 ? -43.298 16.740 16.319 1.00 50.53 184 LEU A O 1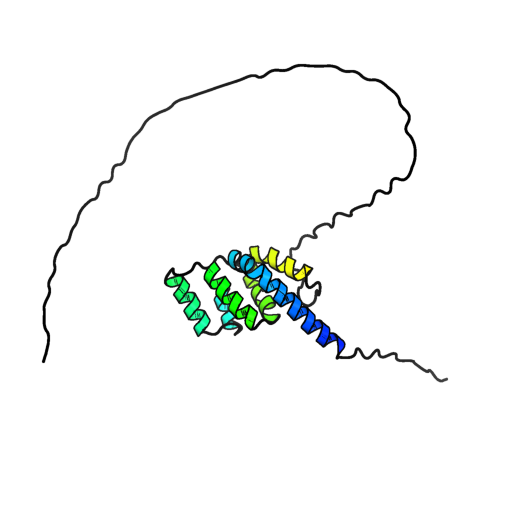
ATOM 1508 N N . GLU A 1 185 ? -44.854 18.061 17.275 1.00 46.62 185 GLU A N 1
ATOM 1509 C CA . GLU A 1 185 ? -44.092 18.820 18.239 1.00 46.62 185 GLU A CA 1
ATOM 1510 C C . GLU A 1 185 ? -43.543 17.878 19.326 1.00 46.62 185 GLU A C 1
ATOM 1512 O O . GLU A 1 185 ? -44.273 17.093 19.927 1.00 46.62 185 GLU A O 1
ATOM 1517 N N . SER A 1 186 ? -42.248 17.940 19.610 1.00 56.44 186 SER A N 1
ATOM 1518 C CA . SER A 1 186 ? -41.723 17.476 20.894 1.00 56.44 186 SER A CA 1
ATOM 1519 C C . SER A 1 186 ? -40.654 18.451 21.341 1.00 56.44 186 SER A C 1
ATOM 1521 O O . SER A 1 186 ? -39.482 18.376 20.982 1.00 56.44 186 SER A O 1
ATOM 1523 N N . GLN A 1 187 ? -41.142 19.425 22.098 1.00 56.97 187 GLN A N 1
ATOM 1524 C CA . GLN A 1 187 ? -40.374 20.212 23.039 1.00 56.97 187 GLN A CA 1
ATOM 1525 C C . GLN A 1 187 ? -39.732 19.259 24.052 1.00 56.97 187 GLN A C 1
ATOM 1527 O O . GLN A 1 187 ? -40.447 18.461 24.644 1.00 56.97 187 GLN A O 1
ATOM 1532 N N . GLN A 1 188 ? -38.435 19.396 24.318 1.00 53.94 188 GLN A N 1
ATOM 1533 C CA . GLN A 1 188 ? -37.917 19.345 25.686 1.00 53.94 188 GLN A CA 1
ATOM 1534 C C . GLN A 1 188 ? -36.722 20.299 25.779 1.00 53.94 188 GLN A C 1
ATOM 1536 O O . GLN A 1 188 ? -35.658 20.076 25.207 1.00 53.94 188 GLN A O 1
ATOM 1541 N N . ALA A 1 189 ? -36.963 21.400 26.487 1.00 46.59 189 ALA A N 1
ATOM 1542 C CA . ALA A 1 189 ? -35.968 22.286 27.064 1.00 46.59 189 ALA A CA 1
ATOM 1543 C C . ALA A 1 189 ? -35.902 22.035 28.583 1.00 46.59 189 ALA A C 1
ATOM 1545 O O . ALA A 1 189 ? -36.863 21.529 29.163 1.00 46.59 189 ALA A O 1
ATOM 1546 N N . SER A 1 190 ? -34.804 22.498 29.195 1.00 54.78 190 SER A N 1
ATOM 1547 C CA . SER A 1 190 ? -34.407 22.437 30.618 1.00 54.78 190 SER A CA 1
ATOM 1548 C C . SER A 1 190 ? -33.878 21.063 31.061 1.00 54.78 190 SER A C 1
ATOM 1550 O O . SER A 1 190 ? -34.426 20.040 30.687 1.00 54.78 190 SER A O 1
ATOM 1552 N N . GLU A 1 191 ? -32.738 20.957 31.747 1.00 60.22 191 GLU A N 1
ATOM 1553 C CA . GLU A 1 191 ? -32.391 21.690 32.967 1.00 60.22 191 GLU A CA 1
ATOM 1554 C C . GLU A 1 191 ? -30.936 22.198 33.002 1.00 60.22 191 GLU A C 1
ATOM 1556 O O . GLU A 1 191 ? -29.979 21.512 32.644 1.00 60.22 191 GLU A O 1
ATOM 1561 N N . GLN A 1 192 ? -30.786 23.433 33.488 1.00 50.38 192 GLN A N 1
ATOM 1562 C CA . GLN A 1 192 ? -29.541 23.954 34.037 1.00 50.38 192 GLN A CA 1
ATOM 1563 C C . GLN A 1 192 ? -29.279 23.272 35.381 1.00 50.38 192 GLN A C 1
ATOM 1565 O O . GLN A 1 192 ? -30.169 23.235 36.226 1.00 50.38 192 GLN A O 1
ATOM 1570 N N . CYS A 1 193 ? -28.043 22.853 35.634 1.00 50.91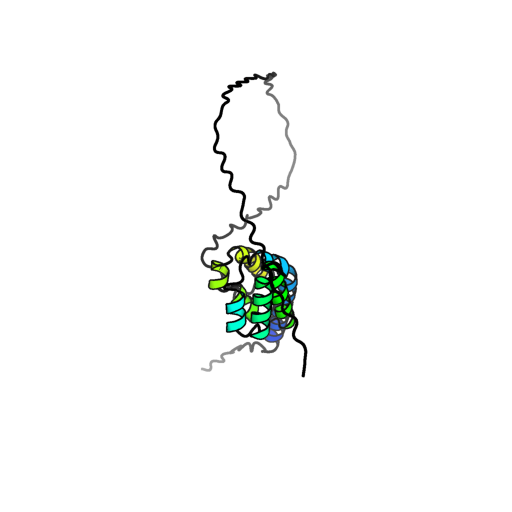 193 CYS A N 1
ATOM 1571 C CA . CYS A 1 193 ? -27.558 22.726 37.001 1.00 50.91 193 CYS A CA 1
ATOM 1572 C C . CYS A 1 193 ? -26.307 23.593 37.132 1.00 50.91 193 CYS A C 1
ATOM 1574 O O . CYS A 1 193 ? -25.219 23.233 36.688 1.00 50.91 193 CYS A O 1
ATOM 1576 N N . ALA A 1 194 ? -26.505 24.791 37.678 1.00 52.84 194 ALA A N 1
ATOM 1577 C CA . ALA A 1 194 ? -25.442 25.548 38.304 1.00 52.84 194 ALA A CA 1
ATOM 1578 C C . ALA A 1 194 ? -25.173 24.926 39.677 1.00 52.84 194 ALA A C 1
ATOM 1580 O O . ALA A 1 194 ? -26.115 24.768 40.453 1.00 52.84 194 ALA A O 1
ATOM 1581 N N . GLN A 1 195 ? -23.907 24.624 39.970 1.00 57.78 195 GLN A N 1
ATOM 1582 C CA . GLN A 1 195 ? -23.294 24.866 41.278 1.00 57.78 195 GLN A CA 1
ATOM 1583 C C . GLN A 1 195 ? -21.778 24.628 41.209 1.00 57.78 195 GLN A C 1
ATOM 1585 O O . GLN A 1 195 ? -21.303 23.508 41.038 1.00 57.78 195 GLN A O 1
ATOM 1590 N N . GLU A 1 196 ? -21.041 25.731 41.333 1.00 52.59 196 GLU A N 1
ATOM 1591 C CA . GLU A 1 196 ? -19.683 25.781 41.882 1.00 52.59 196 GLU A CA 1
ATOM 1592 C C . GLU A 1 196 ? -19.677 25.169 43.298 1.00 52.59 196 GLU A C 1
ATOM 1594 O O . GLU A 1 196 ? -20.692 25.245 44.000 1.00 52.59 196 GLU A O 1
ATOM 1599 N N . PRO A 1 197 ? -18.549 24.596 43.749 1.00 62.53 197 PRO A N 1
ATOM 1600 C CA . PRO A 1 197 ? -17.703 25.438 44.592 1.00 62.53 197 PRO A CA 1
ATOM 1601 C C . PRO A 1 197 ? -16.193 25.270 44.359 1.00 62.53 197 PRO A C 1
ATOM 1603 O O . PRO A 1 197 ? -15.669 24.168 44.192 1.00 62.53 197 PRO A O 1
ATOM 1606 N N . GLU A 1 198 ? -15.500 26.404 44.440 1.00 57.22 198 GLU A N 1
ATOM 1607 C CA . GLU A 1 198 ? -14.101 26.522 44.857 1.00 57.22 198 GLU A CA 1
ATOM 1608 C C . GLU A 1 198 ? -13.845 25.786 46.196 1.00 57.22 198 GLU A C 1
ATOM 1610 O O . GLU A 1 198 ? -14.747 25.661 47.031 1.00 57.22 198 GLU A O 1
ATOM 1615 N N . PRO A 1 199 ? -12.600 25.357 46.466 1.00 63.75 199 PRO A N 1
ATOM 1616 C CA . PRO A 1 199 ? -11.829 26.215 47.359 1.00 63.75 199 PRO A CA 1
ATOM 1617 C C . PRO A 1 199 ? -10.362 26.390 46.965 1.00 63.75 199 PRO A C 1
ATOM 1619 O O . PRO A 1 199 ? -9.629 25.446 46.656 1.00 63.75 199 PRO A O 1
ATOM 1622 N N . ALA A 1 200 ? -9.934 27.639 47.112 1.00 55.03 200 ALA A N 1
ATOM 1623 C CA . ALA A 1 200 ? -8.565 28.052 47.318 1.00 55.03 200 ALA A CA 1
ATOM 1624 C C . ALA A 1 200 ? -7.888 27.281 48.467 1.00 55.03 200 ALA A C 1
ATOM 1626 O O . ALA A 1 200 ? -8.433 27.124 49.559 1.00 55.03 200 ALA A O 1
ATOM 1627 N N . GLY A 1 201 ? -6.640 26.884 48.226 1.00 49.78 201 GLY A N 1
ATOM 1628 C CA . GLY A 1 201 ? -5.734 26.351 49.237 1.00 49.78 201 GLY A CA 1
ATOM 1629 C C . GLY A 1 201 ? -4.330 26.143 48.674 1.00 49.78 201 GLY A C 1
ATOM 1630 O O . GLY A 1 201 ? -3.939 25.024 48.367 1.00 49.78 201 GLY A O 1
ATOM 1631 N N . LYS A 1 202 ? -3.572 27.232 48.500 1.00 60.41 202 LYS A N 1
ATOM 1632 C CA . LYS A 1 202 ? -2.094 27.206 48.552 1.00 60.41 202 LYS A CA 1
ATOM 1633 C C . LYS A 1 202 ? -1.662 27.396 50.030 1.00 60.41 202 LYS A C 1
ATOM 1635 O O . LYS A 1 202 ? -2.509 27.763 50.838 1.00 60.41 202 LYS A O 1
ATOM 1640 N N . PRO A 1 203 ? -0.360 27.468 50.340 1.00 61.75 203 PRO A N 1
ATOM 1641 C CA . PRO A 1 203 ? 0.639 26.402 50.415 1.00 61.75 203 PRO A CA 1
ATOM 1642 C C . PRO A 1 203 ? 1.228 26.313 51.847 1.00 61.75 203 PRO A C 1
ATOM 1644 O O . PRO A 1 203 ? 1.062 27.240 52.638 1.00 61.75 203 PRO A O 1
ATOM 1647 N N . GLU A 1 204 ? 1.999 25.271 52.154 1.00 53.75 204 GLU A N 1
ATOM 1648 C CA . GLU A 1 204 ? 3.091 25.352 53.142 1.00 53.75 204 GLU A CA 1
ATOM 1649 C C . GLU A 1 204 ? 4.287 24.538 52.640 1.00 53.75 204 GLU A C 1
ATOM 1651 O O . GLU A 1 204 ? 4.047 23.431 52.099 1.00 53.75 204 GLU A O 1
#